Protein AF-A0A921ENR7-F1 (afdb_monomer)

Secondary structure (DSSP, 8-state):
-------GGGTTS-HHHHHHHHHHHHTT---EE-PPPTTS-TT-EEEEEEETTEEEEEEEETTEEEEEEEETT-SS-B-HHHHHHHHH-PPPPSSPPPHHHHHHHHHHHHH-SSPPP--HHHHHHHHHHHHHHS----THHHHHHHHHHHHHHHHHHHHHHHTT-THHHHHHHHHHHHHHHHHHHHHHHHHHHHHHHHHHHHHHHHHHHHHHT--

Organism: NCBI:txid399497

Solvent-accessible surface area (backbone atoms only — not comparable to full-atom values): 12470 Å² total; per-residue (Å²): 132,82,78,82,74,72,56,78,86,46,73,82,49,56,72,53,58,46,49,49,46,50,58,32,37,77,72,73,27,50,61,40,82,52,91,71,63,95,84,54,62,91,78,52,45,43,28,38,18,69,50,100,70,23,37,41,37,42,35,34,49,95,96,39,66,46,46,34,38,30,43,73,89,40,93,51,66,34,43,60,49,35,50,48,18,50,74,71,71,47,77,71,63,81,72,79,76,56,51,60,54,32,40,53,48,50,54,49,58,74,69,45,78,75,72,83,85,74,62,46,68,52,40,45,56,40,33,53,49,52,58,69,65,57,71,80,74,57,64,71,59,42,53,48,51,52,47,51,51,49,51,50,52,52,49,52,52,52,53,35,63,75,60,79,37,82,64,55,57,68,65,45,51,61,54,57,51,46,51,60,51,52,70,55,46,70,59,54,58,58,51,54,52,56,52,50,52,56,51,52,51,54,52,52,53,56,56,49,59,57,55,67,76,71,112

Structure (mmCIF, N/CA/C/O backbone):
data_AF-A0A921ENR7-F1
#
_entry.id   AF-A0A921ENR7-F1
#
loop_
_atom_site.group_PDB
_atom_site.id
_atom_site.type_symbol
_atom_site.label_atom_id
_atom_site.label_alt_id
_atom_site.label_comp_id
_atom_site.label_asym_id
_atom_site.label_entity_id
_atom_site.label_seq_id
_atom_site.pdbx_PDB_ins_code
_atom_site.Cartn_x
_atom_site.Cartn_y
_atom_site.Cartn_z
_atom_site.occupancy
_atom_site.B_iso_or_equiv
_atom_site.auth_seq_id
_atom_site.auth_comp_id
_atom_site.auth_asym_id
_atom_site.auth_atom_id
_atom_site.pdbx_PDB_model_num
ATOM 1 N N . MET A 1 1 ? -26.565 -19.306 2.436 1.00 39.62 1 MET A N 1
ATOM 2 C CA . MET A 1 1 ? -25.167 -18.846 2.539 1.00 39.62 1 MET A CA 1
ATOM 3 C C . MET A 1 1 ? -24.864 -18.202 1.210 1.00 39.62 1 MET A C 1
ATOM 5 O O . MET A 1 1 ? -24.702 -18.931 0.242 1.00 39.62 1 MET A O 1
ATOM 9 N N . ASP A 1 2 ? -24.934 -16.875 1.144 1.00 43.88 2 ASP A N 1
ATOM 10 C CA . ASP A 1 2 ? -24.674 -16.159 -0.102 1.00 43.88 2 ASP A CA 1
ATOM 11 C C . ASP A 1 2 ? -23.208 -16.350 -0.478 1.00 43.88 2 ASP A C 1
ATOM 13 O O . ASP A 1 2 ? -22.301 -16.102 0.321 1.00 43.88 2 ASP A O 1
ATOM 17 N N . GLU A 1 3 ? -22.989 -16.862 -1.682 1.00 47.06 3 GLU A N 1
ATOM 18 C CA . GLU A 1 3 ? -21.676 -16.981 -2.289 1.00 47.06 3 GLU A CA 1
ATOM 19 C C . GLU A 1 3 ? -21.093 -15.568 -2.389 1.00 47.06 3 GLU A C 1
ATOM 21 O O . GLU A 1 3 ? -21.550 -14.746 -3.184 1.00 47.06 3 GLU A O 1
ATOM 26 N N . LEU A 1 4 ? -20.139 -15.250 -1.506 1.00 60.34 4 LEU A N 1
ATOM 27 C CA . LEU A 1 4 ? -19.433 -13.970 -1.477 1.00 60.34 4 LEU A CA 1
ATOM 28 C C . LEU A 1 4 ? -18.697 -13.797 -2.807 1.00 60.34 4 LEU A C 1
ATOM 30 O O . LEU A 1 4 ? -17.551 -14.214 -2.973 1.00 60.34 4 LEU A O 1
ATOM 34 N N . THR A 1 5 ? -19.408 -13.215 -3.767 1.00 64.50 5 THR A N 1
ATOM 35 C CA . THR A 1 5 ? -18.959 -13.072 -5.143 1.00 64.50 5 THR A CA 1
ATOM 36 C C . THR A 1 5 ? -17.844 -12.039 -5.146 1.00 64.50 5 THR A C 1
ATOM 38 O O . THR A 1 5 ? -18.043 -10.879 -4.776 1.00 64.50 5 THR A O 1
ATOM 41 N N . LEU A 1 6 ? -16.636 -12.472 -5.504 1.00 71.12 6 LEU A N 1
ATOM 42 C CA . LEU A 1 6 ? -15.516 -11.557 -5.677 1.00 71.12 6 LEU A CA 1
ATOM 43 C C . LEU A 1 6 ? -15.810 -10.621 -6.862 1.00 71.12 6 LEU A C 1
ATOM 45 O O . LEU A 1 6 ? -16.411 -11.059 -7.842 1.00 71.12 6 LEU A O 1
ATOM 49 N N . PRO A 1 7 ? -15.365 -9.354 -6.817 1.00 76.25 7 PRO A N 1
ATOM 50 C CA . PRO A 1 7 ? -15.448 -8.473 -7.975 1.00 76.25 7 PRO A CA 1
ATOM 51 C C . PRO A 1 7 ? -14.766 -9.116 -9.189 1.00 76.25 7 PRO A C 1
ATOM 53 O O . PRO A 1 7 ? -13.657 -9.649 -9.059 1.00 76.25 7 PRO A O 1
ATOM 56 N N . ALA A 1 8 ? -15.390 -9.031 -10.368 1.00 78.31 8 ALA A N 1
ATOM 57 C CA . ALA A 1 8 ? -14.864 -9.605 -11.611 1.00 78.31 8 ALA A CA 1
ATOM 58 C C . ALA A 1 8 ? -13.440 -9.102 -11.928 1.00 78.31 8 ALA A C 1
ATOM 60 O O . ALA A 1 8 ? -12.612 -9.804 -12.507 1.00 78.31 8 ALA A O 1
ATOM 61 N N . GLU A 1 9 ? -13.105 -7.889 -11.483 1.00 79.44 9 GLU A N 1
ATOM 62 C CA . GLU A 1 9 ? -11.786 -7.278 -11.629 1.00 79.44 9 GLU A CA 1
ATOM 63 C C . GLU A 1 9 ? -10.670 -8.046 -10.900 1.00 79.44 9 GLU A C 1
ATOM 65 O O . GLU A 1 9 ? -9.502 -7.918 -11.271 1.00 79.44 9 GLU A O 1
ATOM 70 N N . ILE A 1 10 ? -11.004 -8.845 -9.881 1.00 84.19 10 ILE A N 1
ATOM 71 C CA . ILE A 1 10 ? -10.053 -9.607 -9.059 1.00 84.19 10 ILE A CA 1
ATOM 72 C C . ILE A 1 10 ? -9.841 -11.035 -9.603 1.00 84.19 10 ILE A C 1
ATOM 74 O O . ILE A 1 10 ? -8.896 -11.722 -9.209 1.00 84.19 10 ILE A O 1
ATOM 78 N N . GLU A 1 11 ? -10.630 -11.493 -10.579 1.00 84.38 11 GLU A N 1
ATOM 79 C CA . GLU A 1 11 ? -10.524 -12.858 -11.120 1.00 84.38 11 GLU A CA 1
ATOM 80 C C . GLU A 1 11 ? -9.143 -13.191 -11.699 1.00 84.38 11 GLU A C 1
ATOM 82 O O . GLU A 1 11 ? -8.686 -14.331 -11.606 1.00 84.38 11 GLU A O 1
ATOM 87 N N . ARG A 1 12 ? -8.434 -12.201 -12.253 1.00 85.44 12 ARG A N 1
ATOM 88 C CA . ARG A 1 12 ? -7.071 -12.364 -12.795 1.00 85.44 12 ARG A CA 1
ATOM 89 C C . ARG A 1 12 ? -5.968 -11.926 -11.828 1.00 85.44 12 ARG A C 1
ATOM 91 O O . ARG A 1 12 ? -4.802 -11.887 -12.211 1.00 85.44 12 ARG A O 1
ATOM 98 N N . ALA A 1 13 ? -6.319 -11.579 -10.593 1.00 90.75 13 ALA A N 1
ATOM 99 C CA . ALA A 1 13 ? -5.356 -11.134 -9.598 1.00 90.75 13 ALA A CA 1
ATOM 100 C C . ALA A 1 13 ? -4.506 -12.301 -9.048 1.00 90.75 13 ALA A C 1
ATOM 102 O O . ALA A 1 13 ? -4.940 -13.462 -9.088 1.00 90.75 13 ALA A O 1
ATOM 103 N N . PRO A 1 14 ? -3.314 -12.012 -8.490 1.00 94.06 14 PRO A N 1
ATOM 104 C CA . PRO A 1 14 ? -2.518 -12.977 -7.740 1.00 94.06 14 PRO A CA 1
ATOM 105 C C . PRO A 1 14 ? -3.319 -13.654 -6.621 1.00 94.06 14 PRO A C 1
ATOM 107 O O . PRO A 1 14 ? -4.274 -13.090 -6.079 1.00 94.06 14 PRO A O 1
ATOM 110 N N . LYS A 1 15 ? -2.901 -14.867 -6.234 1.00 94.69 15 LYS A N 1
ATOM 111 C CA . LYS A 1 15 ? -3.569 -15.650 -5.178 1.00 94.69 15 LYS A CA 1
ATOM 112 C C . LYS A 1 15 ? -3.666 -14.885 -3.853 1.00 94.69 15 LYS A C 1
ATOM 114 O O . LYS A 1 15 ? -4.692 -14.978 -3.186 1.00 94.69 15 LYS A O 1
ATOM 119 N N . SER A 1 16 ? -2.637 -14.119 -3.495 1.00 95.12 16 SER A N 1
ATOM 120 C CA . SER A 1 16 ? -2.614 -13.254 -2.308 1.00 95.12 16 SER A CA 1
ATOM 121 C C . SER A 1 16 ? -3.725 -12.207 -2.337 1.00 95.12 16 SER A C 1
ATOM 123 O O . SER A 1 16 ? -4.502 -12.110 -1.395 1.00 95.12 16 SER A O 1
ATOM 125 N N . VAL A 1 17 ? -3.882 -11.489 -3.449 1.00 95.44 17 VAL A N 1
ATOM 126 C CA . VAL A 1 17 ? -4.935 -10.477 -3.616 1.00 95.44 17 VAL A CA 1
ATOM 127 C C . VAL A 1 17 ? -6.331 -11.095 -3.515 1.00 95.44 17 VAL A C 1
ATOM 129 O O . VAL A 1 17 ? -7.193 -10.554 -2.826 1.00 95.44 17 VAL A O 1
ATOM 132 N N . LYS A 1 18 ? -6.553 -12.255 -4.149 1.00 94.69 18 LYS A N 1
ATOM 133 C CA . LYS A 1 18 ? -7.822 -12.997 -4.032 1.00 94.69 18 LYS A CA 1
ATOM 134 C C . LYS A 1 18 ? -8.113 -13.403 -2.588 1.00 94.69 18 LYS A C 1
ATOM 136 O O . LYS A 1 18 ? -9.241 -13.252 -2.123 1.00 94.69 18 LYS A O 1
ATOM 141 N N . ARG A 1 19 ? -7.091 -13.885 -1.873 1.00 94.25 19 ARG A N 1
ATOM 142 C CA . ARG A 1 19 ? -7.184 -14.260 -0.457 1.00 94.25 19 ARG A CA 1
ATOM 143 C C . ARG A 1 19 ? -7.548 -13.059 0.413 1.00 94.25 19 ARG A C 1
ATOM 145 O O . ARG A 1 19 ? -8.490 -13.165 1.193 1.00 94.25 19 ARG A O 1
ATOM 152 N N . LEU A 1 20 ? -6.886 -11.917 0.221 1.00 95.00 20 LEU A N 1
ATOM 153 C CA . LEU A 1 20 ? -7.209 -10.674 0.923 1.00 95.00 20 LEU A CA 1
ATOM 154 C C . LEU A 1 20 ? -8.650 -10.238 0.650 1.00 95.00 20 LEU A C 1
ATOM 156 O O . LEU A 1 20 ? -9.391 -9.948 1.584 1.00 95.00 20 LEU A O 1
ATOM 160 N N . ALA A 1 21 ? -9.065 -10.231 -0.618 1.00 94.38 21 ALA A N 1
ATOM 161 C CA . ALA A 1 21 ? -10.418 -9.851 -1.010 1.00 94.38 21 ALA A CA 1
ATOM 162 C C . ALA A 1 21 ? -11.477 -10.716 -0.311 1.00 94.38 21 ALA A C 1
ATOM 164 O O . ALA A 1 21 ? -12.431 -10.188 0.258 1.00 94.38 21 ALA A O 1
ATOM 165 N N . HIS A 1 22 ? -11.268 -12.034 -0.285 1.00 92.81 22 HIS A N 1
ATOM 166 C CA . HIS A 1 22 ? -12.152 -12.967 0.405 1.00 92.81 22 HIS A CA 1
ATOM 167 C C . HIS A 1 22 ? -12.142 -12.759 1.929 1.00 92.81 22 HIS A C 1
ATOM 169 O O . HIS A 1 22 ? -13.198 -12.719 2.564 1.00 92.81 22 HIS A O 1
ATOM 175 N N . ALA A 1 23 ? -10.961 -12.566 2.522 1.00 92.69 23 ALA A N 1
ATOM 176 C CA . ALA A 1 23 ? -10.792 -12.325 3.952 1.00 92.69 23 ALA A CA 1
ATOM 177 C C . ALA A 1 23 ? -11.482 -11.033 4.418 1.00 92.69 23 ALA A C 1
ATOM 179 O O . ALA A 1 23 ? -12.057 -11.007 5.509 1.00 92.69 23 ALA A O 1
ATOM 180 N N . LEU A 1 24 ? -11.438 -9.974 3.609 1.00 93.94 24 LEU A N 1
ATOM 181 C CA . LEU A 1 24 ? -12.121 -8.711 3.878 1.00 93.94 24 LEU A CA 1
ATOM 182 C C . LEU A 1 24 ? -13.636 -8.844 3.704 1.00 93.94 24 LEU A C 1
ATOM 184 O O . LEU A 1 24 ? -14.395 -8.429 4.578 1.00 93.94 24 LEU A O 1
ATOM 188 N N . ALA A 1 25 ? -14.084 -9.491 2.628 1.00 93.38 25 ALA A N 1
ATOM 189 C CA . ALA A 1 25 ? -15.503 -9.687 2.360 1.00 93.38 25 ALA A CA 1
ATOM 190 C C . ALA A 1 25 ? -16.183 -10.543 3.451 1.00 93.38 25 ALA A C 1
ATOM 192 O O . ALA A 1 25 ? -17.254 -10.184 3.931 1.00 93.38 25 ALA A O 1
ATOM 193 N N . THR A 1 26 ? -15.510 -11.592 3.942 1.00 92.44 26 THR A N 1
ATOM 194 C CA . THR A 1 26 ? -15.981 -12.429 5.068 1.00 92.44 26 THR A CA 1
ATOM 195 C C . THR A 1 26 ? -16.157 -11.632 6.367 1.00 92.44 26 THR A C 1
ATOM 197 O O . THR A 1 26 ? -16.987 -11.973 7.204 1.00 92.44 26 THR A O 1
ATOM 200 N N . ARG A 1 27 ? -15.393 -10.547 6.543 1.00 91.69 27 ARG A N 1
ATOM 201 C CA . ARG A 1 27 ? -15.487 -9.640 7.699 1.00 91.69 27 ARG A CA 1
ATOM 202 C C . ARG A 1 27 ? -16.500 -8.505 7.500 1.00 91.69 27 ARG A C 1
ATOM 204 O O . ARG A 1 27 ? -16.613 -7.645 8.367 1.00 91.69 27 ARG A O 1
ATOM 211 N N . GLY A 1 28 ? -17.225 -8.490 6.379 1.00 93.94 28 GLY A N 1
ATOM 212 C CA . GLY A 1 28 ? -18.185 -7.437 6.043 1.00 93.94 28 GLY A CA 1
ATOM 213 C C . GLY A 1 28 ? -17.562 -6.188 5.411 1.00 93.94 28 GLY A C 1
ATOM 214 O O . GLY A 1 28 ? -18.233 -5.165 5.312 1.00 93.94 28 GLY A O 1
ATOM 215 N N . TRP A 1 29 ? -16.307 -6.259 4.953 1.00 95.00 29 TRP A N 1
ATOM 216 C CA . TRP A 1 29 ? -15.584 -5.144 4.322 1.00 95.00 29 TRP A CA 1
ATOM 217 C C . TRP A 1 29 ? -15.225 -5.458 2.861 1.00 95.00 29 TRP A C 1
ATOM 219 O O . TRP A 1 29 ? -14.048 -5.512 2.510 1.00 95.00 29 TRP A O 1
ATOM 229 N N . PRO A 1 30 ? -16.202 -5.731 1.979 1.00 94.62 30 PRO A N 1
ATOM 230 C CA . PRO A 1 30 ? -15.906 -6.148 0.614 1.00 94.62 30 PRO A CA 1
ATOM 231 C C . PRO A 1 30 ? -15.164 -5.053 -0.166 1.00 94.62 30 PRO A C 1
ATOM 233 O O . PRO A 1 30 ? -15.478 -3.866 -0.050 1.00 94.62 30 PRO A O 1
ATOM 236 N N . LEU A 1 31 ? -14.213 -5.466 -1.010 1.00 93.81 31 LEU A N 1
ATOM 237 C CA . LEU A 1 31 ? -13.563 -4.572 -1.968 1.00 93.81 31 LEU A CA 1
ATOM 238 C C . LEU A 1 31 ? -14.575 -4.124 -3.030 1.00 93.81 31 LEU A C 1
ATOM 240 O O . LEU A 1 31 ? -15.188 -4.953 -3.698 1.00 93.81 31 LEU A O 1
ATOM 244 N N . LYS A 1 32 ? -14.715 -2.811 -3.210 1.00 92.94 32 LYS A N 1
ATOM 245 C CA . LYS A 1 32 ? -15.625 -2.188 -4.177 1.00 92.94 32 LYS A CA 1
ATOM 246 C C . LYS A 1 32 ? -14.841 -1.452 -5.267 1.00 92.94 32 LYS A C 1
ATOM 248 O O . LYS A 1 32 ? -13.949 -0.667 -4.920 1.00 92.94 32 LYS A O 1
ATOM 253 N N . PRO A 1 33 ? -15.173 -1.642 -6.558 1.00 91.31 33 PRO A N 1
ATOM 254 C CA . PRO A 1 33 ? -14.570 -0.889 -7.654 1.00 91.31 33 PRO A CA 1
ATOM 255 C C . PRO A 1 33 ? -14.731 0.615 -7.464 1.00 91.31 33 PRO A C 1
ATOM 257 O O . PRO A 1 33 ? -15.796 1.078 -7.056 1.00 91.31 33 PRO A O 1
ATOM 260 N N . GLN A 1 34 ? -13.674 1.370 -7.759 1.00 89.81 34 GLN A N 1
ATOM 261 C CA . GLN A 1 34 ? -13.672 2.825 -7.662 1.00 89.81 34 GLN A CA 1
ATOM 262 C C . GLN A 1 34 ? -13.671 3.496 -9.032 1.00 89.81 34 GLN A C 1
ATOM 264 O O . GLN A 1 34 ? -12.990 3.022 -9.949 1.00 89.81 34 GLN A O 1
ATOM 269 N N . PRO A 1 35 ? -14.411 4.612 -9.186 1.00 85.06 35 PRO A N 1
ATOM 270 C CA . PRO A 1 35 ? -14.419 5.357 -10.427 1.00 85.06 35 PRO A CA 1
ATOM 271 C C . PRO A 1 35 ? -13.022 5.916 -10.684 1.00 85.06 35 PRO A C 1
ATOM 273 O O . PRO A 1 35 ? -12.422 6.593 -9.848 1.00 85.06 35 PRO A O 1
ATOM 276 N N . LEU A 1 36 ? -12.503 5.631 -11.872 1.00 82.56 36 LEU A N 1
ATOM 277 C CA . LEU A 1 36 ? -11.239 6.182 -12.329 1.00 82.56 36 LEU A CA 1
ATOM 278 C C . LEU A 1 36 ? -11.476 7.496 -13.081 1.00 82.56 36 LEU A C 1
ATOM 280 O O . LEU A 1 36 ? -12.512 7.665 -13.731 1.00 82.56 36 LEU A O 1
ATOM 284 N N . PRO A 1 37 ? -10.515 8.435 -13.049 1.00 82.06 37 PRO A N 1
ATOM 285 C CA . PRO A 1 37 ? -10.597 9.627 -13.877 1.00 82.06 37 PRO A CA 1
ATOM 286 C C . PRO A 1 37 ? -10.653 9.239 -15.360 1.00 82.06 37 PRO A C 1
ATOM 288 O O . PRO A 1 37 ? -9.990 8.297 -15.787 1.00 82.06 37 PRO A O 1
ATOM 291 N N . LYS A 1 38 ? -11.382 10.014 -16.178 1.00 76.44 38 LYS A N 1
ATOM 292 C CA . LYS A 1 38 ? -11.613 9.725 -17.613 1.00 76.44 38 LYS A CA 1
ATOM 293 C C . LYS A 1 38 ? -10.337 9.485 -18.441 1.00 76.44 38 LYS A C 1
ATOM 295 O O . LYS A 1 38 ? -10.406 8.881 -19.502 1.00 76.44 38 LYS A O 1
ATOM 300 N N . LYS A 1 39 ? -9.186 9.987 -17.978 1.00 80.75 39 LYS A N 1
ATOM 301 C CA . LYS A 1 39 ? -7.870 9.855 -18.629 1.00 80.75 39 LYS A CA 1
ATOM 302 C C . LYS A 1 39 ? -7.024 8.687 -18.094 1.00 80.75 39 LYS A C 1
ATOM 304 O O . LYS A 1 39 ? -5.862 8.569 -18.476 1.00 80.75 39 LYS A O 1
ATOM 309 N N . ALA A 1 40 ? -7.549 7.869 -17.183 1.00 75.00 40 ALA A N 1
ATOM 310 C CA . ALA A 1 40 ? -6.842 6.691 -16.697 1.00 75.00 40 ALA A CA 1
ATOM 311 C C . ALA A 1 40 ? -6.686 5.652 -17.827 1.00 75.00 40 ALA A C 1
ATOM 313 O O . ALA A 1 40 ? -7.589 5.520 -18.659 1.00 75.00 40 ALA A O 1
ATOM 314 N N . PRO A 1 41 ? -5.566 4.910 -17.875 1.00 77.44 41 PRO A N 1
ATOM 315 C CA . PRO A 1 41 ? -5.415 3.786 -18.790 1.00 77.44 41 PRO A CA 1
ATOM 316 C C . PRO A 1 41 ? -6.565 2.784 -18.643 1.00 77.44 41 PRO A C 1
ATOM 318 O O . PRO A 1 41 ? -7.040 2.533 -17.533 1.00 77.44 41 PRO A O 1
ATOM 321 N N . ARG A 1 42 ? -7.010 2.196 -19.759 1.00 74.56 42 ARG A N 1
ATOM 322 C CA . ARG A 1 42 ? -8.170 1.283 -19.793 1.00 74.56 42 ARG A CA 1
ATOM 323 C C . ARG A 1 42 ? -7.964 0.026 -18.965 1.00 74.56 42 ARG A C 1
ATOM 325 O O . ARG A 1 42 ? -8.940 -0.607 -18.581 1.00 74.56 42 ARG A O 1
ATOM 332 N N . GLU A 1 43 ? -6.722 -0.358 -18.734 1.00 76.81 43 GLU A N 1
ATOM 333 C CA . GLU A 1 43 ? -6.292 -1.499 -17.941 1.00 76.81 43 GLU A CA 1
ATOM 334 C C . GLU A 1 43 ? -6.169 -1.174 -16.452 1.00 76.81 43 GLU A C 1
ATOM 336 O O . GLU A 1 43 ? -6.126 -2.097 -15.646 1.00 76.81 43 GLU A O 1
ATOM 341 N N . GLN A 1 44 ? -6.152 0.107 -16.064 1.00 85.25 44 GLN A N 1
ATOM 342 C CA . GLN A 1 44 ? -6.043 0.474 -1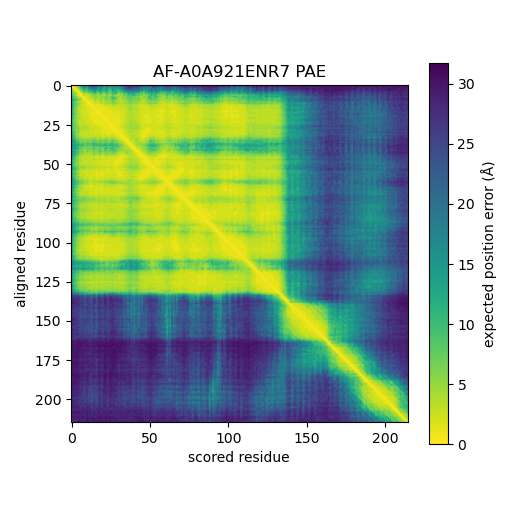4.660 1.00 85.25 44 GLN A CA 1
ATOM 343 C C . GLN A 1 44 ? -7.293 0.013 -13.904 1.00 85.25 44 GLN A C 1
ATOM 345 O O . GLN A 1 44 ? -8.422 0.193 -14.365 1.00 85.25 44 GLN A O 1
ATOM 350 N N . ARG A 1 45 ? -7.104 -0.598 -12.738 1.00 88.56 45 ARG A N 1
ATOM 351 C CA . ARG A 1 45 ? -8.182 -0.973 -11.816 1.00 88.56 45 ARG A CA 1
ATOM 352 C C . ARG A 1 45 ? -7.834 -0.459 -10.434 1.00 88.56 45 ARG A C 1
ATOM 354 O O . ARG A 1 45 ? -6.678 -0.537 -10.028 1.00 88.56 45 ARG A O 1
ATOM 361 N N . VAL A 1 46 ? -8.822 0.066 -9.722 1.00 92.31 46 VAL A N 1
ATOM 362 C CA . VAL A 1 46 ? -8.690 0.454 -8.317 1.00 92.31 46 VAL A CA 1
ATOM 363 C C . VAL A 1 46 ? -9.940 -0.027 -7.602 1.00 92.31 46 VAL A C 1
ATOM 365 O O . VAL A 1 46 ? -11.053 0.272 -8.027 1.00 92.31 46 VAL A O 1
ATOM 368 N N . LEU A 1 47 ? -9.743 -0.785 -6.533 1.00 94.50 47 LEU A N 1
ATOM 369 C CA . LEU A 1 47 ? -10.783 -1.234 -5.625 1.00 94.50 47 LEU A CA 1
ATOM 370 C C . LEU A 1 47 ? -10.403 -0.797 -4.218 1.00 94.50 47 LEU A C 1
ATOM 372 O O . LEU A 1 47 ? -9.220 -0.809 -3.874 1.00 94.50 47 LEU A O 1
ATOM 376 N N . TRP A 1 48 ? -11.386 -0.437 -3.402 1.00 95.00 48 TRP A N 1
ATOM 377 C CA . TRP A 1 48 ? -11.143 -0.123 -1.997 1.00 95.00 48 TRP A CA 1
ATOM 378 C C . TRP A 1 48 ? -12.137 -0.812 -1.062 1.00 95.00 48 TRP A C 1
ATOM 380 O O . TRP A 1 48 ? -13.226 -1.203 -1.476 1.00 95.00 48 TRP A O 1
ATOM 390 N N . ALA A 1 49 ? -11.751 -0.997 0.190 1.00 95.75 49 ALA A N 1
ATOM 391 C CA . ALA A 1 49 ? -12.605 -1.481 1.261 1.00 95.75 49 ALA A CA 1
ATOM 392 C C . ALA A 1 49 ? -12.504 -0.508 2.432 1.00 95.75 49 ALA A C 1
ATOM 394 O O . ALA A 1 49 ? -11.403 -0.119 2.823 1.00 95.75 49 ALA A O 1
ATOM 395 N N . GLU A 1 50 ? -13.648 -0.132 2.989 1.00 95.00 50 GLU A N 1
ATOM 396 C CA . GLU A 1 50 ? -13.732 0.614 4.242 1.00 95.00 50 GLU A CA 1
ATOM 397 C C . GLU A 1 50 ? -13.590 -0.366 5.406 1.00 95.00 50 GLU A C 1
ATOM 399 O O . GLU A 1 50 ? -14.327 -1.348 5.493 1.00 95.00 50 GLU A O 1
ATOM 404 N N . THR A 1 51 ? -12.622 -0.122 6.286 1.00 93.06 51 THR A N 1
ATOM 405 C CA . THR A 1 51 ? -12.302 -0.993 7.421 1.00 93.06 51 THR A CA 1
ATOM 406 C C . THR A 1 51 ? -12.122 -0.164 8.698 1.00 93.06 51 THR A C 1
ATOM 408 O O . THR A 1 51 ? -11.889 1.044 8.621 1.00 93.06 51 THR A O 1
ATOM 411 N N . PRO A 1 52 ? -12.144 -0.783 9.892 1.00 90.69 52 PRO A N 1
ATOM 412 C CA . PRO A 1 52 ? -11.886 -0.073 11.146 1.00 90.69 52 PRO A CA 1
ATOM 413 C C . PRO A 1 52 ? -10.498 0.573 11.243 1.00 90.69 52 PRO A C 1
ATOM 415 O O . PRO A 1 52 ? -10.317 1.478 12.047 1.00 90.69 52 PRO A O 1
ATOM 418 N N . ILE A 1 53 ? -9.521 0.120 10.447 1.00 90.12 53 ILE A N 1
ATOM 419 C CA . ILE A 1 53 ? -8.158 0.678 10.412 1.00 90.12 53 ILE A CA 1
ATOM 420 C C . ILE A 1 53 ? -7.994 1.797 9.370 1.00 90.12 53 ILE A C 1
ATOM 422 O O . ILE A 1 53 ? -6.920 2.387 9.265 1.00 90.12 53 ILE A O 1
ATOM 426 N N . GLY A 1 54 ? -9.045 2.097 8.600 1.00 92.31 54 GLY A N 1
ATOM 427 C CA . GLY A 1 54 ? -9.027 3.039 7.483 1.00 92.31 54 GLY A CA 1
ATOM 428 C C . GLY A 1 54 ? -9.476 2.383 6.179 1.00 92.31 54 GLY A C 1
ATOM 429 O O . GLY A 1 54 ? -10.254 1.430 6.188 1.00 92.31 54 GLY A O 1
ATOM 430 N N . HIS A 1 55 ? -8.989 2.869 5.042 1.00 95.56 55 HIS A N 1
ATOM 431 C CA . HIS A 1 55 ? -9.331 2.281 3.745 1.00 95.56 55 HIS A CA 1
ATOM 432 C C . HIS A 1 55 ? -8.214 1.366 3.270 1.00 95.56 55 HIS A C 1
ATOM 434 O O . HIS A 1 55 ? -7.052 1.749 3.297 1.00 95.56 55 HIS A O 1
ATOM 440 N N . ILE A 1 56 ? -8.549 0.181 2.780 1.00 96.69 56 ILE A N 1
ATOM 441 C CA . ILE A 1 56 ? -7.593 -0.699 2.104 1.00 96.69 56 ILE A CA 1
ATOM 442 C C . ILE A 1 56 ? -7.838 -0.582 0.613 1.00 96.69 56 ILE A C 1
ATOM 444 O O . ILE A 1 56 ? -8.968 -0.751 0.170 1.00 96.69 56 ILE A O 1
ATOM 448 N N . ARG A 1 57 ? -6.797 -0.313 -0.171 1.00 96.00 57 ARG A N 1
ATOM 449 C CA . ARG A 1 57 ? -6.880 -0.226 -1.628 1.00 96.00 57 ARG A CA 1
ATOM 450 C C . ARG A 1 57 ? -6.093 -1.344 -2.262 1.00 96.00 57 ARG A C 1
ATOM 452 O O . ARG A 1 57 ? -4.926 -1.527 -1.950 1.00 96.00 57 ARG A O 1
ATOM 459 N N . VAL A 1 58 ? -6.707 -1.997 -3.235 1.00 95.75 58 VAL A N 1
ATOM 460 C CA . VAL A 1 58 ? -6.035 -2.868 -4.193 1.00 95.75 58 VAL A CA 1
ATOM 461 C C . VAL A 1 58 ? -6.094 -2.188 -5.550 1.00 95.75 58 VAL A C 1
ATOM 463 O O . VAL A 1 58 ? -7.137 -1.682 -5.962 1.00 95.75 58 VAL A O 1
ATOM 466 N N . TRP A 1 59 ? -4.981 -2.162 -6.266 1.00 93.00 59 TRP A N 1
ATOM 467 C CA . TRP A 1 59 ? -4.929 -1.572 -7.592 1.00 93.00 59 TRP A CA 1
ATOM 468 C C . TRP A 1 59 ? -4.108 -2.420 -8.551 1.00 93.00 59 TRP A C 1
ATOM 470 O O . TRP A 1 59 ? -3.195 -3.141 -8.157 1.00 93.00 59 TRP A O 1
ATOM 480 N N . TYR A 1 60 ? -4.445 -2.305 -9.828 1.00 90.75 60 TYR A N 1
ATOM 481 C CA . TYR A 1 60 ? -3.693 -2.868 -10.935 1.00 90.75 60 TYR A CA 1
ATOM 482 C C . TYR A 1 60 ? -3.364 -1.747 -11.912 1.00 90.75 60 TYR A C 1
ATOM 484 O O . TYR A 1 60 ? -4.250 -1.000 -12.333 1.00 90.75 60 TYR A O 1
ATOM 492 N N . SER A 1 61 ? -2.086 -1.584 -12.233 1.00 86.50 61 SER A N 1
ATOM 493 C CA . SER A 1 61 ? -1.593 -0.561 -13.154 1.00 86.50 61 SER A CA 1
ATOM 494 C C . SER A 1 61 ? -0.260 -1.009 -13.738 1.00 86.50 61 SER A C 1
ATOM 496 O O . SER A 1 61 ? 0.551 -1.594 -13.026 1.00 86.50 61 SER A O 1
ATOM 498 N N . HIS A 1 62 ? -0.021 -0.745 -15.027 1.00 81.88 62 HIS A N 1
ATOM 499 C CA . HIS A 1 62 ? 1.232 -1.107 -15.715 1.00 81.88 62 HIS A CA 1
ATOM 500 C C . HIS A 1 62 ? 1.647 -2.573 -15.514 1.00 81.88 62 HIS A C 1
ATOM 502 O O . HIS A 1 62 ? 2.803 -2.860 -15.221 1.00 81.88 62 HIS A O 1
ATOM 508 N N . MET A 1 63 ? 0.696 -3.503 -15.641 1.00 82.50 63 MET A N 1
ATOM 509 C CA . MET A 1 63 ? 0.918 -4.944 -15.437 1.00 82.50 63 MET A CA 1
ATOM 510 C C . MET A 1 63 ? 1.359 -5.353 -14.022 1.00 82.50 63 MET A C 1
ATOM 512 O O . MET A 1 63 ? 1.755 -6.496 -13.809 1.00 82.50 63 MET A O 1
ATOM 516 N N . MET A 1 64 ? 1.239 -4.462 -13.038 1.00 86.75 64 MET A N 1
ATOM 517 C CA . MET A 1 64 ? 1.581 -4.735 -11.646 1.00 86.75 64 MET A CA 1
ATOM 518 C C . MET A 1 64 ? 0.376 -4.547 -10.734 1.00 86.75 64 MET A C 1
ATOM 520 O O . MET A 1 64 ? -0.430 -3.631 -10.913 1.00 86.75 64 MET A O 1
ATOM 524 N N . TRP A 1 65 ? 0.283 -5.421 -9.735 1.00 91.88 65 TRP A N 1
ATOM 525 C CA . TRP A 1 65 ? -0.658 -5.294 -8.631 1.00 91.88 65 TRP A CA 1
ATOM 526 C C . TRP A 1 65 ? 0.006 -4.589 -7.452 1.00 91.88 65 TRP A C 1
ATOM 528 O O . TRP A 1 65 ? 1.183 -4.814 -7.170 1.00 91.88 65 TRP A O 1
ATOM 538 N N . GLY A 1 66 ? -0.766 -3.769 -6.749 1.00 93.00 66 GLY A N 1
ATOM 539 C CA . GLY A 1 66 ? -0.374 -3.145 -5.493 1.00 93.00 66 GLY A CA 1
ATOM 540 C C . GLY A 1 66 ? -1.518 -3.168 -4.490 1.00 93.00 66 GLY A C 1
ATOM 541 O O . GLY A 1 66 ? -2.693 -3.229 -4.868 1.00 93.00 66 GLY A O 1
ATOM 542 N N . ALA A 1 67 ? -1.163 -3.128 -3.212 1.00 95.62 67 ALA A N 1
ATOM 543 C CA . ALA A 1 67 ? -2.091 -3.053 -2.104 1.00 95.62 67 ALA A CA 1
ATOM 544 C C . ALA A 1 67 ? -1.558 -2.078 -1.044 1.00 95.62 67 ALA A C 1
ATOM 546 O O . ALA A 1 67 ? -0.420 -2.193 -0.601 1.00 95.62 67 ALA A O 1
ATOM 547 N N . ASP A 1 68 ? -2.382 -1.111 -0.650 1.00 95.44 68 ASP A N 1
ATOM 548 C CA . ASP A 1 68 ? -1.993 -0.038 0.266 1.00 95.44 68 ASP A CA 1
ATOM 549 C C . ASP A 1 68 ? -3.084 0.201 1.317 1.00 95.44 68 ASP A C 1
ATOM 551 O O . ASP A 1 68 ? -4.265 -0.074 1.081 1.00 95.44 68 ASP A O 1
ATOM 555 N N . LEU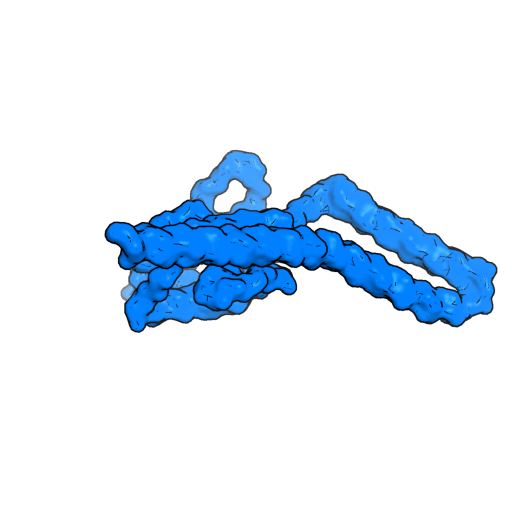 A 1 69 ? -2.699 0.782 2.449 1.00 95.50 69 LEU A N 1
ATOM 556 C CA . LEU A 1 69 ? -3.603 1.255 3.494 1.00 95.50 69 LEU A CA 1
ATOM 557 C C . LEU A 1 69 ? -3.690 2.784 3.440 1.00 95.50 69 LEU A C 1
ATOM 559 O O . LEU A 1 69 ? -2.687 3.456 3.245 1.00 95.50 69 LEU A O 1
ATOM 563 N N . LEU A 1 70 ? -4.867 3.353 3.651 1.00 94.50 70 LEU A N 1
ATOM 564 C CA . LEU A 1 70 ? -5.063 4.756 4.003 1.00 94.50 70 LEU A CA 1
ATOM 565 C C . LEU A 1 70 ? -5.556 4.786 5.452 1.00 94.50 70 LEU A C 1
ATOM 567 O O . LEU A 1 70 ? -6.752 4.573 5.679 1.00 94.50 70 LEU A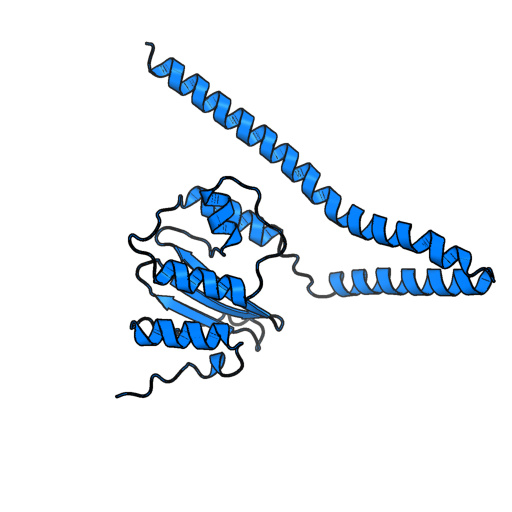 O 1
ATOM 571 N N . PRO A 1 71 ? -4.654 4.993 6.427 1.00 92.25 71 PRO A N 1
ATOM 572 C CA . PRO A 1 71 ? -5.009 5.001 7.840 1.00 92.25 71 PRO A CA 1
ATOM 573 C C . PRO A 1 71 ? -6.004 6.113 8.169 1.00 92.25 71 PRO A C 1
ATOM 575 O O . PRO A 1 71 ? -6.035 7.154 7.509 1.00 92.25 71 PRO A O 1
ATOM 578 N N . ILE A 1 72 ? -6.797 5.921 9.222 1.00 88.19 72 ILE A N 1
ATOM 579 C CA . ILE A 1 72 ? -7.716 6.961 9.702 1.00 88.19 72 ILE A CA 1
ATOM 580 C C . ILE A 1 72 ? -6.921 8.227 10.053 1.00 88.19 72 ILE A C 1
ATOM 582 O O . ILE A 1 72 ? 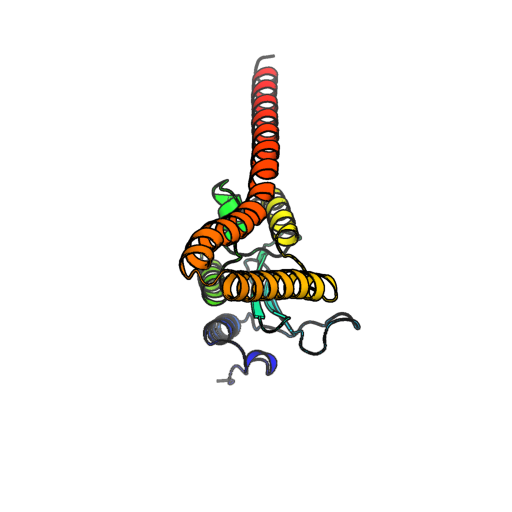-5.935 8.174 10.781 1.00 88.19 72 ILE A O 1
ATOM 586 N N . GLY A 1 73 ? -7.357 9.372 9.522 1.00 85.62 73 GLY A N 1
ATOM 587 C CA . GLY A 1 73 ? -6.707 10.670 9.732 1.00 85.62 73 GLY A CA 1
ATOM 588 C C . GLY A 1 73 ? -5.495 10.942 8.832 1.00 85.62 73 GLY A C 1
ATOM 589 O O . GLY A 1 73 ? -5.029 12.080 8.782 1.00 85.62 73 GLY A O 1
ATOM 590 N N . ALA A 1 74 ? -5.011 9.952 8.077 1.00 88.69 74 ALA A N 1
ATOM 591 C CA . ALA A 1 74 ? -3.978 10.159 7.068 1.00 88.69 74 ALA A CA 1
ATOM 592 C C . ALA A 1 74 ? -4.577 10.688 5.753 1.00 88.69 74 ALA A C 1
ATOM 594 O O . ALA A 1 74 ? -5.757 10.498 5.456 1.00 88.69 74 ALA A O 1
ATOM 595 N N . ARG A 1 75 ? -3.746 11.357 4.946 1.00 88.38 75 ARG A N 1
ATOM 596 C CA . ARG A 1 75 ? -4.126 11.867 3.614 1.00 88.38 75 ARG A CA 1
ATOM 597 C C . ARG A 1 75 ? -3.610 11.006 2.466 1.00 88.38 75 ARG A C 1
ATOM 599 O O . ARG A 1 75 ? -4.174 11.048 1.375 1.00 88.38 75 ARG A O 1
ATOM 606 N N . ASP A 1 76 ? -2.562 10.233 2.721 1.00 90.88 76 ASP A N 1
ATOM 607 C CA . ASP A 1 76 ? -1.830 9.483 1.711 1.00 90.88 76 ASP A CA 1
ATOM 608 C C . ASP A 1 76 ? -1.909 7.978 1.958 1.00 90.88 76 ASP A C 1
ATOM 610 O O . ASP A 1 76 ? -1.990 7.509 3.094 1.00 90.88 76 ASP A O 1
ATOM 614 N N . TRP A 1 77 ? -1.867 7.222 0.862 1.00 93.19 77 TRP A N 1
ATOM 615 C CA . TRP A 1 77 ? -1.794 5.765 0.888 1.00 93.19 77 TRP A CA 1
ATOM 616 C C . TRP A 1 77 ? -0.388 5.314 1.277 1.00 93.19 77 TRP A C 1
ATOM 618 O O . TRP A 1 77 ? 0.598 5.817 0.736 1.00 93.19 77 TRP A O 1
ATOM 628 N N . VAL A 1 78 ? -0.306 4.337 2.172 1.00 94.00 78 VAL A N 1
ATOM 629 C CA . VAL A 1 78 ? 0.938 3.834 2.750 1.00 94.00 78 VAL A CA 1
ATOM 630 C C . VAL A 1 78 ? 1.051 2.324 2.560 1.00 94.00 78 VAL A C 1
ATOM 632 O O . VAL A 1 78 ? 0.065 1.590 2.640 1.00 94.00 78 VAL A O 1
ATOM 635 N N . ASP A 1 79 ? 2.274 1.875 2.291 1.00 94.00 79 ASP A N 1
ATOM 636 C CA . ASP A 1 79 ? 2.661 0.464 2.296 1.00 94.00 79 ASP A CA 1
ATOM 637 C C . ASP A 1 79 ? 3.418 0.116 3.587 1.00 94.00 79 ASP A C 1
ATOM 639 O O . ASP A 1 79 ? 3.752 1.004 4.376 1.00 94.00 79 ASP A O 1
ATOM 643 N N . GLU A 1 80 ? 3.710 -1.172 3.783 1.00 92.50 80 GLU A N 1
ATOM 644 C CA . GLU A 1 80 ? 4.472 -1.683 4.930 1.00 92.50 80 GLU A CA 1
ATOM 645 C C . GLU A 1 80 ? 5.773 -0.907 5.156 1.00 92.50 80 GLU A C 1
ATOM 647 O O . GLU A 1 80 ? 6.040 -0.464 6.268 1.00 92.50 80 GLU A O 1
ATOM 652 N N . GLY A 1 81 ? 6.542 -0.641 4.098 1.00 92.06 81 GLY A N 1
ATOM 653 C CA . GLY A 1 81 ? 7.815 0.064 4.221 1.00 92.06 81 GLY A CA 1
ATOM 654 C C . GLY A 1 81 ? 7.660 1.507 4.706 1.00 92.06 81 GLY A C 1
ATOM 655 O O . GLY A 1 81 ? 8.482 1.979 5.489 1.00 92.06 81 GLY A O 1
ATOM 656 N N . VAL A 1 82 ? 6.606 2.212 4.278 1.00 93.62 82 VAL A N 1
ATOM 657 C CA . VAL A 1 82 ? 6.277 3.562 4.783 1.00 93.62 82 VAL A CA 1
ATOM 658 C C . VAL A 1 82 ? 5.876 3.502 6.255 1.00 93.62 82 VAL A C 1
ATOM 660 O O . VAL A 1 82 ? 6.320 4.329 7.055 1.00 93.62 82 VAL A O 1
ATOM 663 N N . TRP A 1 83 ? 5.055 2.516 6.613 1.00 92.81 83 TRP A N 1
ATOM 664 C CA . TRP A 1 83 ? 4.597 2.307 7.981 1.00 92.81 83 TRP A CA 1
ATOM 665 C C . TRP A 1 83 ? 5.763 2.012 8.929 1.00 92.81 83 TRP A C 1
ATOM 667 O O . TRP A 1 83 ? 5.921 2.680 9.951 1.00 92.81 83 TRP A O 1
ATOM 677 N N . GLU A 1 84 ? 6.622 1.060 8.568 1.00 91.38 84 GLU A N 1
ATOM 678 C CA . GLU A 1 84 ? 7.789 0.663 9.354 1.00 91.38 84 GLU A CA 1
ATOM 679 C C . GLU A 1 84 ? 8.825 1.776 9.469 1.00 91.38 84 GLU A C 1
ATOM 681 O O . GLU A 1 84 ? 9.323 2.022 10.567 1.00 91.38 84 GLU A O 1
ATOM 686 N N . ALA A 1 85 ? 9.122 2.489 8.378 1.00 91.94 85 ALA A N 1
ATOM 687 C CA . ALA A 1 85 ? 10.040 3.627 8.404 1.00 91.94 85 ALA A CA 1
ATOM 688 C C . ALA A 1 85 ? 9.545 4.732 9.346 1.00 91.94 85 ALA A C 1
ATOM 690 O O . ALA A 1 85 ? 10.330 5.313 10.100 1.00 91.94 85 ALA A O 1
ATOM 691 N N . CYS A 1 86 ? 8.234 4.985 9.355 1.00 91.38 86 CYS A N 1
ATOM 692 C CA . CYS A 1 86 ? 7.640 5.933 10.282 1.00 91.38 86 CYS A CA 1
ATOM 693 C C . CYS A 1 86 ? 7.697 5.444 11.737 1.00 91.38 86 CYS A C 1
ATOM 695 O O . CYS A 1 86 ? 8.098 6.194 12.626 1.00 91.38 86 CYS A O 1
ATOM 697 N N . HIS A 1 87 ? 7.354 4.178 11.978 1.00 89.19 87 HIS A N 1
ATOM 698 C CA . HIS A 1 87 ? 7.307 3.602 13.319 1.00 89.19 87 HIS A CA 1
ATOM 699 C C . HIS A 1 87 ? 8.696 3.463 13.964 1.00 89.19 87 HIS A C 1
ATOM 701 O O . HIS A 1 87 ? 8.882 3.789 15.133 1.00 89.19 87 HIS A O 1
ATOM 707 N N . SER A 1 88 ? 9.684 2.995 13.203 1.00 88.56 88 SER A N 1
ATOM 708 C CA . SER A 1 88 ? 11.036 2.705 13.698 1.00 88.56 88 SER A CA 1
ATOM 709 C C . SER A 1 88 ? 12.024 3.864 13.507 1.00 88.56 88 SER A C 1
ATOM 711 O O . SER A 1 88 ? 13.144 3.828 14.021 1.00 88.56 88 SER A O 1
ATOM 713 N N . GLY A 1 89 ? 11.643 4.901 12.753 1.00 86.44 89 GLY A N 1
ATOM 714 C CA . GLY A 1 89 ? 12.535 5.997 12.376 1.00 86.44 89 GLY A CA 1
ATOM 715 C C . GLY A 1 89 ? 13.675 5.568 11.442 1.00 86.44 89 GLY A C 1
ATOM 716 O O . GLY A 1 89 ? 14.687 6.277 11.334 1.00 86.44 89 GLY A O 1
ATOM 717 N N . THR A 1 90 ? 13.552 4.409 10.789 1.00 87.00 90 THR A N 1
ATOM 718 C CA . THR A 1 90 ? 14.525 3.920 9.810 1.00 87.00 90 THR A CA 1
ATOM 719 C C . THR A 1 90 ? 14.334 4.595 8.450 1.00 87.00 90 THR A C 1
ATOM 721 O O . THR A 1 90 ? 13.287 5.176 8.169 1.00 87.00 90 THR A O 1
ATOM 724 N N . PRO A 1 91 ? 15.358 4.561 7.578 1.00 86.12 91 PRO A N 1
ATOM 725 C CA . PRO A 1 91 ? 15.193 4.942 6.180 1.00 86.12 91 PRO A CA 1
ATOM 726 C C . PRO A 1 91 ? 14.072 4.151 5.499 1.00 86.12 91 PRO A C 1
ATOM 728 O O . PRO A 1 91 ? 13.895 2.967 5.787 1.00 86.12 91 PRO A O 1
ATOM 731 N N . LEU A 1 92 ? 13.374 4.796 4.561 1.00 88.69 92 LEU A N 1
ATOM 732 C CA . LEU A 1 92 ? 12.378 4.136 3.726 1.00 88.69 92 LEU A CA 1
ATOM 733 C C . LEU A 1 92 ? 13.060 3.069 2.847 1.00 88.69 92 LEU A C 1
ATOM 735 O O . LEU A 1 92 ? 13.962 3.419 2.077 1.00 88.69 92 LEU A O 1
ATOM 739 N N . PRO A 1 93 ? 12.654 1.789 2.928 1.00 84.38 93 PRO A N 1
ATOM 740 C CA . PRO A 1 93 ? 13.259 0.737 2.123 1.00 84.38 93 PRO A CA 1
ATOM 741 C C . PRO A 1 93 ? 12.936 0.911 0.634 1.00 84.38 93 PRO A C 1
ATOM 743 O O . PRO A 1 93 ? 11.806 1.241 0.256 1.00 84.38 93 PRO A O 1
ATOM 746 N N . TRP A 1 94 ? 13.935 0.646 -0.210 1.00 81.19 94 TRP A N 1
ATOM 747 C CA . TRP A 1 94 ? 13.813 0.571 -1.666 1.00 81.19 94 TRP A CA 1
ATOM 748 C C . TRP A 1 94 ? 14.327 -0.790 -2.156 1.00 81.19 94 TRP A C 1
ATOM 750 O O . TRP A 1 94 ? 15.432 -1.173 -1.759 1.00 81.19 94 TRP A O 1
ATOM 760 N N . PRO A 1 95 ? 13.593 -1.506 -3.033 1.00 80.38 95 PRO A N 1
ATOM 761 C CA . PRO A 1 95 ? 12.343 -1.116 -3.705 1.00 80.38 95 PRO A CA 1
ATOM 762 C C . PRO A 1 95 ? 11.087 -1.214 -2.816 1.00 80.38 95 PRO A C 1
ATOM 764 O O . PRO A 1 95 ? 11.160 -1.591 -1.649 1.00 80.38 95 PRO A O 1
ATOM 767 N N . LYS A 1 96 ? 9.921 -0.841 -3.368 1.00 84.75 96 LYS A N 1
ATOM 768 C CA . LYS A 1 96 ? 8.617 -1.118 -2.738 1.00 84.75 96 LYS A CA 1
ATOM 769 C C . LYS A 1 96 ? 8.451 -2.642 -2.550 1.00 84.75 96 LYS A C 1
ATOM 771 O O . LYS A 1 96 ? 8.831 -3.367 -3.474 1.00 84.75 96 LYS A O 1
ATOM 77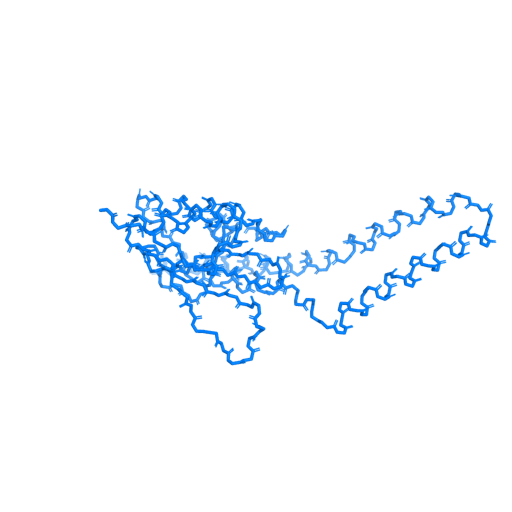6 N N . PRO A 1 97 ? 7.877 -3.124 -1.426 1.00 87.44 97 PRO A N 1
ATOM 777 C CA . PRO A 1 97 ? 7.679 -4.557 -1.200 1.00 87.44 97 PRO A CA 1
ATOM 778 C C . PRO A 1 97 ? 6.882 -5.216 -2.338 1.00 87.44 97 PRO A C 1
ATOM 780 O O . PRO A 1 97 ? 6.041 -4.549 -2.944 1.00 87.44 97 PRO A O 1
ATOM 783 N N . PRO A 1 98 ? 7.099 -6.499 -2.663 1.00 91.12 98 PRO A N 1
ATOM 784 C CA . PRO A 1 98 ? 6.268 -7.233 -3.614 1.00 91.12 98 PRO A CA 1
ATOM 785 C C . PRO A 1 98 ? 4.816 -7.368 -3.122 1.00 91.12 98 PRO A C 1
ATOM 787 O O . PRO A 1 98 ? 4.521 -7.236 -1.936 1.00 91.12 98 PRO A O 1
ATOM 790 N N . ILE A 1 99 ? 3.886 -7.649 -4.043 1.00 94.00 99 ILE A N 1
ATOM 791 C CA . ILE A 1 99 ? 2.443 -7.706 -3.740 1.00 94.00 99 ILE A CA 1
ATOM 792 C C . ILE A 1 99 ? 2.094 -8.701 -2.623 1.00 94.00 99 ILE A C 1
ATOM 794 O O . ILE A 1 99 ? 1.216 -8.421 -1.812 1.00 94.00 99 ILE A O 1
ATOM 798 N N . ASP A 1 100 ? 2.784 -9.839 -2.551 1.00 94.62 100 ASP A N 1
ATOM 799 C CA . ASP A 1 100 ? 2.513 -10.859 -1.536 1.00 94.62 100 ASP A CA 1
ATOM 800 C C . ASP A 1 100 ? 2.860 -10.372 -0.121 1.00 94.62 100 ASP A C 1
ATOM 802 O O . ASP A 1 100 ? 2.105 -10.643 0.813 1.00 94.62 100 ASP A O 1
ATOM 806 N N . GLU A 1 101 ? 3.942 -9.601 0.025 1.00 94.62 101 GLU A N 1
ATOM 807 C CA . GLU A 1 101 ? 4.342 -8.970 1.290 1.00 94.62 101 GLU A CA 1
ATOM 808 C C . GLU A 1 101 ? 3.380 -7.840 1.667 1.00 94.62 101 GLU A C 1
ATOM 810 O O . GLU A 1 101 ? 2.857 -7.832 2.779 1.00 94.62 101 GLU A O 1
ATOM 815 N N . GLN A 1 102 ? 3.028 -6.968 0.710 1.00 95.31 102 GLN A N 1
ATOM 816 C CA . GLN A 1 102 ? 2.027 -5.912 0.923 1.00 95.31 102 GLN A CA 1
ATOM 817 C C . GLN A 1 102 ? 0.700 -6.490 1.440 1.00 95.31 102 GLN A C 1
ATOM 819 O O . GLN A 1 102 ? 0.109 -5.972 2.388 1.00 95.31 102 GLN A O 1
ATOM 824 N N . VAL A 1 103 ? 0.232 -7.588 0.837 1.00 96.88 103 VAL A N 1
ATOM 825 C CA . VAL A 1 103 ? -0.989 -8.276 1.269 1.00 96.88 103 VAL A CA 1
ATOM 826 C C . VAL A 1 103 ? -0.819 -8.901 2.651 1.00 96.88 103 VAL A C 1
ATOM 828 O O . VAL A 1 103 ? -1.698 -8.728 3.492 1.00 96.88 103 VAL A O 1
ATOM 831 N N . ALA A 1 104 ? 0.281 -9.613 2.905 1.00 95.88 104 ALA A N 1
ATOM 832 C CA . ALA A 1 104 ? 0.520 -10.250 4.198 1.00 95.88 104 ALA A CA 1
ATOM 833 C C . ALA A 1 104 ? 0.560 -9.221 5.339 1.00 95.88 104 ALA A C 1
ATOM 835 O O . ALA A 1 104 ? 0.017 -9.460 6.419 1.00 95.88 104 ALA A O 1
ATOM 836 N N . TRP A 1 105 ? 1.156 -8.055 5.094 1.00 95.12 105 TRP A N 1
ATOM 837 C CA . TRP A 1 105 ? 1.136 -6.931 6.020 1.00 95.12 105 TRP A CA 1
ATOM 838 C C . TRP A 1 105 ? -0.282 -6.410 6.274 1.00 95.12 105 TRP A C 1
ATOM 840 O O . TRP A 1 105 ? -0.684 -6.280 7.430 1.00 95.12 105 TRP A O 1
ATOM 850 N N . LEU A 1 106 ? -1.085 -6.189 5.229 1.00 95.75 106 LEU A N 1
ATOM 851 C CA . LEU A 1 106 ? -2.483 -5.770 5.386 1.00 95.75 106 LEU A CA 1
ATOM 852 C C . LEU A 1 106 ? -3.315 -6.804 6.157 1.00 95.75 106 LEU A C 1
ATOM 854 O O . LEU A 1 106 ? -4.113 -6.430 7.013 1.00 95.75 106 LEU A O 1
ATOM 858 N N . GLU A 1 107 ? -3.108 -8.100 5.908 1.00 94.19 107 GLU A N 1
ATOM 859 C CA . GLU A 1 107 ? -3.758 -9.183 6.656 1.00 94.19 107 GLU A CA 1
ATOM 860 C C . GLU A 1 107 ? -3.411 -9.109 8.155 1.00 94.19 107 GLU A C 1
ATOM 862 O O . GLU A 1 107 ? -4.307 -9.227 8.996 1.00 94.19 107 GLU A O 1
ATOM 867 N N . LYS A 1 108 ? -2.144 -8.831 8.503 1.00 92.88 108 LYS A N 1
ATOM 868 C CA . LYS A 1 108 ? -1.711 -8.603 9.894 1.00 92.88 108 LYS A CA 1
ATOM 869 C C . LYS A 1 108 ? -2.339 -7.344 10.492 1.00 92.88 108 LYS A C 1
ATOM 871 O O . LYS A 1 108 ? -2.848 -7.399 11.608 1.00 92.88 108 LYS A O 1
ATOM 876 N N . MET A 1 109 ? -2.344 -6.231 9.759 1.00 91.44 109 MET A N 1
ATOM 877 C CA . MET A 1 109 ? -2.935 -4.965 10.209 1.00 91.44 109 MET A CA 1
ATOM 878 C C . MET A 1 109 ? -4.426 -5.120 10.513 1.00 91.44 109 MET A C 1
ATOM 880 O O . MET A 1 109 ? -4.894 -4.685 11.561 1.00 91.44 109 MET A O 1
ATOM 884 N N . VAL A 1 110 ? -5.163 -5.812 9.644 1.00 90.44 110 VAL A N 1
ATOM 885 C CA . VAL A 1 110 ? -6.594 -6.090 9.830 1.00 90.44 110 VAL A CA 1
ATOM 886 C C . VAL A 1 110 ? -6.853 -7.027 11.015 1.00 90.44 110 VAL A C 1
ATOM 888 O O . VAL A 1 110 ? -7.885 -6.914 11.678 1.00 90.44 110 VAL A O 1
ATOM 891 N N . ALA A 1 111 ? -5.941 -7.962 11.287 1.00 88.81 111 ALA A N 1
ATOM 892 C CA . ALA A 1 111 ? -6.037 -8.866 12.431 1.00 88.81 111 ALA A CA 1
ATOM 893 C C . ALA A 1 111 ? -5.603 -8.220 13.761 1.00 88.81 111 ALA A C 1
ATOM 895 O O . ALA A 1 111 ? -5.967 -8.725 14.825 1.00 88.81 111 ALA A O 1
ATOM 896 N N . SER A 1 112 ? -4.834 -7.129 13.720 1.00 84.12 112 SER A N 1
ATOM 897 C CA . SER A 1 112 ? -4.265 -6.497 14.911 1.00 84.12 112 SER A CA 1
ATOM 898 C C . SER A 1 112 ? -5.330 -5.848 15.806 1.00 84.12 112 SER A C 1
ATOM 900 O O . SER A 1 112 ? -6.252 -5.177 15.337 1.00 84.12 112 SER A O 1
ATOM 902 N N . ARG A 1 113 ? -5.210 -6.063 17.123 1.00 80.38 113 ARG A N 1
A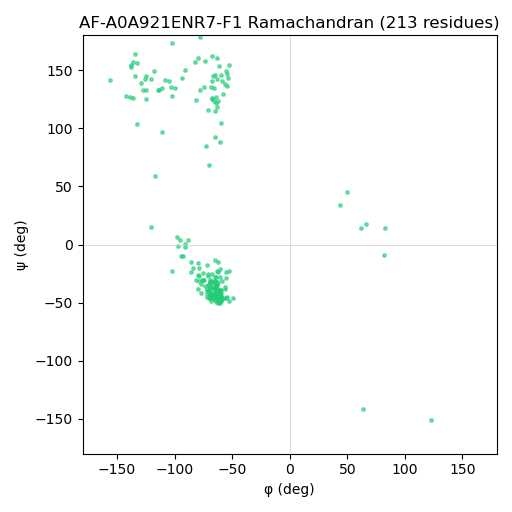TOM 903 C CA . ARG A 1 113 ? -6.007 -5.388 18.156 1.00 80.38 113 ARG A CA 1
ATOM 904 C C . ARG A 1 113 ? -5.124 -5.085 19.377 1.00 80.38 113 ARG A C 1
ATOM 906 O O . ARG A 1 113 ? -4.525 -6.028 19.894 1.00 80.38 113 ARG A O 1
ATOM 913 N N . PRO A 1 114 ? -5.072 -3.834 19.875 1.00 77.69 114 PRO A N 1
ATOM 914 C CA . PRO A 1 114 ? -5.684 -2.624 19.312 1.00 77.69 114 PRO A CA 1
ATOM 915 C C . PRO A 1 114 ? -5.039 -2.206 17.981 1.00 77.69 114 PRO A C 1
ATOM 917 O O . PRO A 1 114 ? -3.939 -2.643 17.650 1.00 77.69 114 PRO A O 1
ATOM 920 N N . ILE A 1 115 ? -5.744 -1.367 17.220 1.00 73.44 115 ILE A N 1
ATOM 921 C CA . ILE A 1 115 ? -5.238 -0.810 15.960 1.00 73.44 115 ILE A CA 1
ATOM 922 C C . ILE A 1 115 ? -3.998 0.036 16.285 1.00 73.44 115 ILE A C 1
ATOM 924 O O . ILE A 1 115 ? -4.111 0.946 17.112 1.00 73.44 115 ILE A O 1
ATOM 928 N N . PRO A 1 116 ? -2.830 -0.231 15.678 1.00 75.50 116 PRO A N 1
ATOM 929 C CA . PRO A 1 116 ? -1.631 0.511 16.016 1.00 75.50 116 PRO A CA 1
ATOM 930 C C . PRO A 1 116 ? -1.765 1.969 15.566 1.00 75.50 116 PRO A C 1
ATOM 932 O O . PRO A 1 116 ? -2.037 2.254 14.399 1.00 75.50 116 PRO A O 1
ATOM 935 N N . SER A 1 117 ? -1.575 2.897 16.503 1.00 77.06 117 SER A N 1
ATOM 936 C CA . SER A 1 117 ? -1.557 4.333 16.225 1.00 77.06 117 SER A CA 1
ATOM 937 C C . SER A 1 117 ? -0.222 4.735 15.606 1.00 77.06 117 SER A C 1
ATOM 939 O O . SER A 1 117 ? 0.831 4.394 16.149 1.00 77.06 117 SER A O 1
ATOM 941 N N . VAL A 1 118 ? -0.253 5.509 14.522 1.00 77.06 118 VAL A N 1
ATOM 942 C CA . VAL A 1 118 ? 0.945 6.097 13.909 1.00 77.06 118 VAL A CA 1
ATOM 943 C C . VAL A 1 118 ? 0.690 7.570 13.593 1.00 77.06 118 VAL A C 1
ATOM 945 O O . VAL A 1 118 ? -0.427 7.955 13.250 1.00 77.06 118 VAL A O 1
ATOM 948 N N . ASP A 1 119 ? 1.730 8.393 13.734 1.00 87.94 119 ASP A N 1
ATOM 949 C CA . ASP A 1 119 ? 1.690 9.822 13.427 1.00 87.94 119 ASP A CA 1
ATOM 950 C C . ASP A 1 119 ? 1.416 10.072 11.932 1.00 87.94 119 ASP A C 1
ATOM 952 O O . ASP A 1 119 ? 2.206 9.712 11.053 1.00 87.94 119 ASP A O 1
ATOM 956 N N . ALA A 1 120 ? 0.292 10.735 11.650 1.00 87.50 120 ALA A N 1
ATOM 957 C CA . ALA A 1 120 ? -0.142 11.073 10.301 1.00 87.50 120 ALA A CA 1
ATOM 958 C C . ALA A 1 120 ? 0.838 12.011 9.572 1.00 87.50 120 ALA A C 1
ATOM 960 O O . ALA A 1 120 ? 0.980 11.909 8.352 1.00 87.50 120 ALA A O 1
ATOM 961 N N . VAL A 1 121 ? 1.535 12.901 10.292 1.00 88.81 121 VAL A N 1
ATOM 962 C CA . VAL A 1 121 ? 2.527 13.818 9.702 1.00 88.81 121 VAL A CA 1
ATOM 963 C C . VAL A 1 121 ? 3.747 13.030 9.236 1.00 88.81 121 VAL A C 1
ATOM 965 O O . VAL A 1 121 ? 4.219 13.198 8.108 1.00 88.81 121 VAL A O 1
ATOM 968 N N . CYS A 1 122 ? 4.229 12.123 10.082 1.00 91.50 122 CYS A N 1
ATOM 969 C CA . CYS A 1 122 ? 5.314 11.212 9.756 1.00 91.50 122 CYS A CA 1
ATOM 970 C C . CYS A 1 122 ? 4.985 10.316 8.548 1.00 91.50 122 CYS A C 1
ATOM 972 O O . CYS A 1 122 ? 5.796 10.225 7.619 1.00 91.50 122 CYS A O 1
ATOM 974 N N . LEU A 1 123 ? 3.780 9.732 8.500 1.00 92.44 123 LEU A N 1
ATOM 975 C CA . LEU A 1 123 ? 3.323 8.943 7.350 1.00 92.44 123 LEU A CA 1
ATOM 976 C C . LEU A 1 123 ? 3.275 9.767 6.062 1.00 92.44 123 LEU A C 1
ATOM 978 O O . LEU A 1 123 ? 3.769 9.300 5.038 1.00 92.44 123 LEU A O 1
ATOM 982 N N . ALA A 1 124 ? 2.747 10.994 6.102 1.00 90.38 124 ALA A N 1
ATOM 983 C CA . ALA A 1 124 ? 2.696 11.871 4.931 1.00 90.38 124 ALA A CA 1
ATOM 984 C C . ALA A 1 124 ? 4.104 12.183 4.387 1.00 90.38 124 ALA A C 1
ATOM 986 O O . ALA A 1 124 ? 4.335 12.154 3.177 1.00 90.38 124 ALA A O 1
ATOM 987 N N . GLY A 1 125 ? 5.075 12.413 5.279 1.00 89.62 125 GLY A N 1
ATOM 988 C CA . GLY A 1 125 ? 6.469 12.641 4.899 1.00 89.62 125 GLY A CA 1
ATOM 989 C C . GLY A 1 125 ? 7.086 11.458 4.145 1.00 89.62 125 GLY A C 1
ATOM 990 O O . GLY A 1 125 ? 7.678 11.647 3.080 1.00 89.62 125 GLY A O 1
ATOM 991 N N . PHE A 1 126 ? 6.923 10.238 4.664 1.00 93.25 126 PHE A N 1
ATOM 992 C CA . PHE A 1 126 ? 7.455 9.032 4.021 1.00 93.25 126 PHE A CA 1
ATOM 993 C C . PHE A 1 126 ? 6.648 8.590 2.791 1.00 93.25 126 PHE A C 1
ATOM 995 O O . PHE A 1 126 ? 7.229 8.071 1.838 1.00 93.25 126 PHE A O 1
ATOM 1002 N N . ALA A 1 127 ? 5.338 8.842 2.747 1.00 91.25 127 ALA A N 1
ATOM 1003 C CA . ALA A 1 127 ? 4.518 8.598 1.561 1.00 91.25 127 ALA A CA 1
ATOM 1004 C C . ALA A 1 127 ? 4.930 9.512 0.393 1.00 91.25 127 ALA A C 1
ATOM 1006 O O . ALA A 1 127 ? 5.074 9.052 -0.742 1.00 91.25 127 ALA A O 1
ATOM 1007 N N . ALA A 1 128 ? 5.204 10.793 0.666 1.00 88.25 128 ALA A N 1
ATOM 1008 C CA . ALA A 1 128 ? 5.752 11.716 -0.327 1.00 88.25 128 ALA A CA 1
ATOM 1009 C C . ALA A 1 128 ? 7.126 11.249 -0.840 1.00 88.25 128 ALA A C 1
ATOM 1011 O O . ALA A 1 128 ? 7.385 11.275 -2.047 1.00 88.25 128 ALA A O 1
ATOM 1012 N N . GLU A 1 129 ? 7.983 10.756 0.058 1.00 89.12 129 GLU A N 1
ATOM 1013 C CA . GLU A 1 129 ? 9.273 10.173 -0.308 1.00 89.12 129 GLU A CA 1
ATOM 1014 C C . GLU A 1 129 ? 9.103 8.942 -1.214 1.00 89.12 129 GLU A C 1
ATOM 1016 O O . GLU A 1 129 ? 9.698 8.903 -2.293 1.00 89.12 129 GLU A O 1
ATOM 1021 N N . ARG A 1 130 ? 8.223 7.994 -0.860 1.00 88.50 130 ARG A N 1
ATOM 1022 C CA . ARG A 1 130 ? 7.891 6.816 -1.684 1.00 88.50 130 ARG A CA 1
ATOM 1023 C C . ARG A 1 130 ? 7.428 7.215 -3.083 1.00 88.50 130 ARG A C 1
ATOM 1025 O O . ARG A 1 130 ? 7.900 6.658 -4.076 1.00 88.50 130 ARG A O 1
ATOM 1032 N N . ASN A 1 131 ? 6.538 8.199 -3.172 1.00 83.69 131 ASN A N 1
ATOM 1033 C CA . ASN A 1 131 ? 6.026 8.695 -4.448 1.00 83.69 131 ASN A CA 1
ATOM 1034 C C . ASN A 1 131 ? 7.140 9.315 -5.305 1.00 83.69 131 ASN A C 1
ATOM 1036 O O . ASN A 1 131 ? 7.148 9.134 -6.522 1.00 83.69 131 ASN A O 1
ATOM 1040 N N . SER A 1 132 ? 8.123 9.976 -4.687 1.00 81.62 132 SER A N 1
ATOM 1041 C CA . SER A 1 132 ? 9.292 10.514 -5.396 1.00 81.62 132 SER A CA 1
ATOM 1042 C C . SER A 1 132 ? 10.269 9.437 -5.888 1.00 81.62 132 SER A C 1
ATOM 1044 O O . SER A 1 132 ? 10.966 9.652 -6.879 1.00 81.62 132 SER A O 1
ATOM 1046 N N . GLN A 1 133 ? 10.321 8.280 -5.217 1.00 76.88 133 GLN A N 1
ATOM 1047 C CA . GLN A 1 133 ? 11.138 7.140 -5.637 1.00 76.88 133 GLN A CA 1
ATOM 1048 C C . GLN A 1 133 ? 10.482 6.353 -6.775 1.00 76.88 133 GLN A C 1
ATOM 1050 O O . GLN A 1 133 ? 11.183 5.733 -7.572 1.00 76.88 133 GLN A O 1
ATOM 1055 N N . SER A 1 134 ? 9.149 6.379 -6.884 1.00 63.19 134 SER A N 1
ATOM 1056 C CA . SER A 1 134 ? 8.453 5.774 -8.017 1.00 63.19 134 SER A CA 1
ATOM 1057 C C . SER A 1 134 ? 8.827 6.519 -9.300 1.00 63.19 134 SER A C 1
ATOM 1059 O O . SER A 1 134 ? 8.239 7.538 -9.642 1.00 63.19 134 SER A O 1
ATOM 1061 N N . ILE A 1 135 ? 9.862 6.055 -10.006 1.00 53.56 135 ILE A N 1
ATOM 1062 C CA . ILE A 1 135 ? 10.239 6.625 -11.298 1.00 53.56 135 ILE A CA 1
ATOM 1063 C C . ILE A 1 135 ? 9.065 6.337 -12.236 1.00 53.56 135 ILE A C 1
ATOM 1065 O O . ILE A 1 135 ? 8.815 5.166 -12.541 1.00 53.56 135 ILE A O 1
ATOM 1069 N N . PRO A 1 136 ? 8.338 7.350 -12.741 1.00 49.72 136 PRO A N 1
ATOM 1070 C CA . PRO A 1 136 ? 7.413 7.117 -13.825 1.00 49.72 136 PRO A CA 1
ATOM 1071 C C . PRO A 1 136 ? 8.275 6.889 -15.067 1.00 49.72 136 PRO A C 1
ATOM 1073 O O . PRO A 1 136 ? 8.564 7.818 -15.822 1.00 49.72 136 PRO A O 1
ATOM 1076 N N . LEU A 1 137 ? 8.729 5.655 -15.284 1.00 47.12 137 LEU A N 1
ATOM 1077 C CA . LEU A 1 137 ? 9.321 5.234 -16.550 1.00 47.12 137 LEU A CA 1
ATOM 1078 C C . LEU A 1 137 ? 8.195 5.169 -17.591 1.00 47.12 137 LEU A C 1
ATOM 1080 O O . LEU A 1 137 ? 7.762 4.108 -18.022 1.00 47.12 137 LEU A O 1
ATOM 1084 N N . ARG A 1 138 ? 7.661 6.337 -17.959 1.00 43.19 138 ARG A N 1
ATOM 1085 C CA . ARG A 1 138 ? 6.687 6.512 -19.034 1.00 43.19 138 ARG A CA 1
ATOM 1086 C C . ARG A 1 138 ? 7.373 7.083 -20.270 1.00 43.19 138 ARG A C 1
ATOM 1088 O O . ARG A 1 138 ? 8.121 8.061 -20.204 1.00 43.19 138 ARG A O 1
ATOM 1095 N N . GLY A 1 139 ? 7.034 6.500 -21.417 1.00 54.16 139 GLY A N 1
ATOM 1096 C CA . GLY A 1 139 ? 7.277 7.063 -22.742 1.00 54.16 139 GLY A CA 1
ATOM 1097 C C . GLY A 1 139 ? 8.750 7.237 -23.118 1.00 54.16 139 GLY A C 1
ATOM 1098 O O . GLY A 1 139 ? 9.607 6.404 -22.825 1.00 54.16 139 GLY A O 1
ATOM 1099 N N . ARG A 1 140 ? 9.028 8.354 -23.798 1.00 47.84 140 ARG A N 1
ATOM 1100 C CA . ARG A 1 140 ? 10.281 8.685 -24.498 1.00 47.84 140 ARG A CA 1
ATOM 1101 C C . ARG A 1 140 ? 11.542 8.607 -23.625 1.00 47.84 140 ARG A C 1
ATOM 1103 O O . ARG A 1 140 ? 12.616 8.393 -24.167 1.00 47.84 140 ARG A O 1
ATOM 1110 N N . ARG A 1 141 ? 11.427 8.737 -22.295 1.00 51.50 141 ARG A N 1
ATOM 1111 C CA . ARG A 1 141 ? 12.562 8.633 -21.357 1.00 51.50 141 ARG A CA 1
ATOM 1112 C C . ARG A 1 141 ? 12.998 7.192 -21.097 1.00 51.50 141 ARG A C 1
ATOM 1114 O O . ARG A 1 141 ? 14.194 6.943 -21.106 1.00 51.50 141 ARG A O 1
ATOM 1121 N N . LEU A 1 142 ? 12.062 6.251 -20.934 1.00 58.03 142 LEU A N 1
ATOM 1122 C CA . LEU A 1 142 ? 12.401 4.824 -20.847 1.00 58.03 142 LEU A CA 1
ATOM 1123 C C . LEU A 1 142 ? 12.955 4.332 -22.188 1.00 58.03 142 LEU A C 1
ATOM 1125 O O . LEU A 1 142 ? 13.966 3.645 -22.210 1.00 58.03 142 LEU A O 1
ATOM 1129 N N . ALA A 1 143 ? 12.347 4.755 -23.302 1.00 57.38 143 ALA A N 1
ATOM 1130 C CA . ALA A 1 143 ? 12.849 4.444 -24.639 1.00 57.38 143 ALA A CA 1
ATOM 1131 C C . ALA A 1 143 ? 14.252 5.025 -24.883 1.00 57.38 143 ALA A C 1
ATOM 1133 O O . ALA A 1 143 ? 15.106 4.327 -25.410 1.00 57.38 143 ALA A O 1
ATOM 1134 N N . ALA A 1 144 ? 14.518 6.265 -24.457 1.00 63.09 144 ALA A N 1
ATOM 1135 C CA . ALA A 1 144 ? 15.852 6.858 -24.537 1.00 63.09 144 ALA A CA 1
ATOM 1136 C C . ALA A 1 144 ? 16.861 6.112 -23.657 1.00 63.09 144 ALA A C 1
ATOM 1138 O O . ALA A 1 144 ? 17.976 5.868 -24.094 1.00 63.09 144 ALA A O 1
ATOM 1139 N N . LEU A 1 145 ? 16.471 5.706 -22.447 1.00 67.44 145 LEU A N 1
ATOM 1140 C CA . LEU A 1 145 ? 17.351 4.978 -21.536 1.00 67.44 145 LEU A CA 1
ATOM 1141 C C . LEU A 1 145 ? 17.666 3.571 -22.071 1.00 67.44 145 LEU A C 1
ATOM 1143 O O . LEU A 1 145 ? 18.827 3.182 -22.102 1.00 67.44 145 LEU A O 1
ATOM 1147 N N . LEU A 1 146 ? 16.665 2.858 -22.596 1.00 71.06 146 LEU A N 1
ATOM 1148 C CA . LEU A 1 146 ? 16.852 1.575 -23.283 1.00 71.06 146 LEU A CA 1
ATOM 1149 C C . LEU A 1 146 ? 17.669 1.719 -24.572 1.00 71.06 146 LEU A C 1
ATOM 1151 O O . LEU A 1 146 ? 18.501 0.864 -24.849 1.00 71.06 146 LEU A O 1
ATOM 1155 N N . ALA A 1 147 ? 17.475 2.793 -25.341 1.00 69.25 147 ALA A N 1
ATOM 1156 C CA . ALA A 1 147 ? 18.260 3.064 -26.542 1.00 69.25 147 ALA A CA 1
ATOM 1157 C C . ALA A 1 147 ? 19.725 3.362 -26.202 1.00 69.25 147 ALA A C 1
ATOM 1159 O O . ALA A 1 147 ? 20.609 2.817 -26.849 1.00 69.25 147 ALA A O 1
ATOM 1160 N N . ILE A 1 148 ? 19.991 4.163 -25.165 1.00 76.12 148 ILE A N 1
ATOM 1161 C CA . ILE A 1 148 ? 21.354 4.431 -24.688 1.00 76.12 148 ILE A CA 1
ATOM 1162 C C . ILE A 1 148 ? 22.013 3.123 -24.249 1.00 76.12 148 ILE A C 1
ATOM 1164 O O . ILE A 1 148 ? 23.093 2.805 -24.732 1.00 76.12 148 ILE A O 1
ATOM 1168 N N . VAL A 1 149 ? 21.341 2.325 -23.412 1.00 75.75 149 VAL A N 1
ATOM 1169 C CA . VAL A 1 149 ? 21.866 1.028 -22.957 1.00 75.75 149 VAL A CA 1
ATOM 1170 C C . VAL A 1 149 ? 22.097 0.077 -24.137 1.00 75.75 149 VAL A C 1
ATOM 1172 O O . VAL A 1 149 ? 23.156 -0.538 -24.224 1.00 75.75 149 VAL A O 1
ATOM 1175 N N . GLY A 1 150 ? 21.156 -0.007 -25.080 1.00 72.69 150 GLY A N 1
ATOM 1176 C CA . GLY A 1 150 ? 21.277 -0.841 -26.277 1.00 72.69 150 GLY A CA 1
ATOM 1177 C C . GLY A 1 150 ? 22.444 -0.426 -27.174 1.00 72.69 150 GLY A C 1
ATOM 1178 O O . GLY A 1 150 ? 23.246 -1.272 -27.561 1.00 72.69 150 GLY A O 1
ATOM 1179 N N . VAL A 1 151 ? 22.595 0.874 -27.450 1.00 76.56 151 VAL A N 1
ATOM 1180 C CA . VAL A 1 151 ? 23.721 1.415 -28.229 1.00 76.56 151 VAL A CA 1
ATOM 1181 C C . VAL A 1 151 ? 25.048 1.172 -27.510 1.00 76.56 151 VAL A C 1
ATOM 1183 O O . VAL A 1 151 ? 26.015 0.779 -28.156 1.00 76.56 151 VAL A O 1
ATOM 1186 N N . SER A 1 152 ? 25.103 1.331 -26.184 1.00 73.44 152 SER A N 1
ATOM 1187 C CA . SER A 1 152 ? 26.303 1.026 -25.397 1.00 73.44 152 SER A CA 1
ATOM 1188 C C . SER A 1 152 ? 26.685 -0.454 -25.473 1.00 73.44 152 SER A C 1
ATOM 1190 O O . SER A 1 152 ? 27.856 -0.761 -25.668 1.00 73.44 152 SER A O 1
ATOM 1192 N N . ILE A 1 153 ? 25.719 -1.373 -25.382 1.00 74.69 153 ILE A N 1
ATOM 1193 C CA . ILE A 1 153 ? 25.974 -2.817 -25.501 1.00 74.69 153 ILE A CA 1
ATOM 1194 C C . ILE A 1 153 ? 26.495 -3.157 -26.900 1.00 74.69 153 ILE A C 1
ATOM 1196 O O . ILE A 1 153 ? 27.511 -3.837 -27.023 1.00 74.69 153 ILE A O 1
ATOM 1200 N N . VAL A 1 154 ? 25.845 -2.654 -27.954 1.00 75.25 154 VAL A N 1
ATOM 1201 C CA . VAL A 1 154 ? 26.275 -2.897 -29.340 1.00 75.25 154 VAL A CA 1
ATOM 1202 C C . VAL A 1 154 ? 27.672 -2.327 -29.585 1.00 75.25 154 VAL A C 1
ATOM 1204 O O . VAL A 1 154 ? 28.510 -3.019 -30.154 1.00 75.25 154 VAL A O 1
ATOM 1207 N N . ALA A 1 155 ? 27.965 -1.115 -29.107 1.00 75.50 155 ALA A N 1
ATOM 1208 C CA . ALA A 1 155 ? 29.293 -0.517 -29.224 1.00 75.50 155 ALA A CA 1
ATOM 1209 C C . ALA A 1 155 ? 30.369 -1.353 -28.513 1.00 75.50 155 ALA A C 1
ATOM 1211 O O . ALA A 1 155 ? 31.441 -1.559 -29.074 1.00 75.50 155 ALA A O 1
ATOM 1212 N N . ILE A 1 156 ? 30.079 -1.889 -27.320 1.00 73.44 156 ILE A N 1
ATOM 1213 C CA . ILE A 1 156 ? 30.998 -2.775 -26.589 1.00 73.44 156 ILE A CA 1
ATOM 1214 C C . ILE A 1 156 ? 31.225 -4.081 -27.358 1.00 73.44 156 ILE A C 1
ATOM 1216 O O . ILE A 1 156 ? 32.367 -4.524 -27.463 1.00 73.44 156 ILE A O 1
ATOM 1220 N N . ILE A 1 157 ? 30.178 -4.683 -27.930 1.00 71.56 157 ILE A N 1
ATOM 1221 C CA . ILE A 1 157 ? 30.291 -5.915 -28.729 1.00 71.56 157 ILE A CA 1
ATOM 1222 C C . ILE A 1 157 ? 31.128 -5.667 -29.989 1.00 71.56 157 ILE A C 1
ATOM 1224 O O . ILE A 1 157 ? 32.078 -6.405 -30.240 1.00 71.56 157 ILE A O 1
ATOM 1228 N N . VAL A 1 158 ? 30.827 -4.608 -30.745 1.00 72.75 158 VAL A N 1
ATOM 1229 C CA . VAL A 1 158 ? 31.553 -4.246 -31.975 1.00 72.75 158 VAL A CA 1
ATOM 1230 C C . VAL A 1 158 ? 33.016 -3.922 -31.674 1.00 72.75 158 VAL A C 1
ATOM 1232 O O . VAL A 1 158 ? 33.906 -4.413 -32.364 1.00 72.75 158 VAL A O 1
ATOM 1235 N N . LEU A 1 159 ? 33.287 -3.162 -30.609 1.00 67.75 159 LEU A N 1
ATOM 1236 C CA . LEU A 1 159 ? 34.649 -2.856 -30.172 1.00 67.75 159 LEU A CA 1
ATOM 1237 C C . LEU A 1 159 ? 35.406 -4.119 -29.734 1.00 67.75 159 LEU A C 1
ATOM 1239 O O . LEU A 1 159 ? 36.591 -4.256 -30.016 1.00 67.75 159 LEU A O 1
ATOM 1243 N N . SER A 1 160 ? 34.724 -5.071 -29.097 1.00 61.25 160 SER A N 1
ATOM 1244 C CA . SER A 1 160 ? 35.329 -6.341 -28.674 1.00 61.25 160 SER A CA 1
ATOM 1245 C C . SER A 1 160 ? 35.642 -7.262 -29.854 1.00 61.25 160 SER A C 1
ATOM 1247 O O . SER A 1 160 ? 36.664 -7.943 -29.827 1.00 61.25 160 SER A O 1
ATOM 1249 N N . MET A 1 161 ? 34.806 -7.244 -30.898 1.00 67.56 161 MET A N 1
ATOM 1250 C CA . MET A 1 161 ? 35.067 -7.951 -32.157 1.00 67.56 161 MET A CA 1
ATOM 1251 C C . MET A 1 161 ? 36.216 -7.315 -32.948 1.00 67.56 161 MET A C 1
ATOM 1253 O O . MET A 1 161 ? 37.045 -8.032 -33.489 1.00 67.56 161 MET A O 1
ATOM 1257 N N . LEU A 1 162 ? 36.316 -5.982 -32.974 1.00 65.56 162 LEU A N 1
ATOM 1258 C CA . LEU A 1 162 ? 37.409 -5.264 -33.649 1.00 65.56 162 LEU A CA 1
ATOM 1259 C C . LEU A 1 162 ? 38.777 -5.461 -32.984 1.00 65.56 162 LEU A C 1
ATOM 1261 O O . LEU A 1 162 ? 39.801 -5.292 -33.641 1.00 65.56 162 LEU A O 1
ATOM 1265 N N . MET A 1 163 ? 38.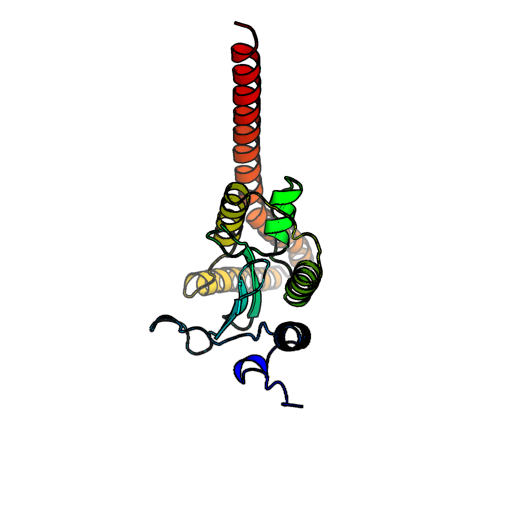811 -5.770 -31.686 1.00 65.31 163 MET A N 1
ATOM 1266 C CA . MET A 1 163 ? 40.063 -5.901 -30.938 1.00 65.31 163 MET A CA 1
ATOM 1267 C C . MET A 1 163 ? 40.581 -7.339 -30.797 1.00 65.31 163 MET A C 1
ATOM 1269 O O . MET A 1 163 ? 41.632 -7.506 -30.179 1.00 65.31 163 MET A O 1
ATOM 1273 N N . ASP A 1 164 ? 39.875 -8.354 -31.324 1.00 58.19 164 ASP A N 1
ATOM 1274 C CA . ASP A 1 164 ? 40.250 -9.786 -31.286 1.00 58.19 164 ASP A CA 1
ATOM 1275 C C . ASP A 1 164 ? 40.780 -10.262 -29.915 1.00 58.19 164 ASP A C 1
ATOM 1277 O O . ASP A 1 164 ? 41.680 -11.097 -29.791 1.00 58.19 164 ASP A O 1
ATOM 1281 N N . LYS A 1 165 ? 40.240 -9.693 -28.831 1.00 54.41 165 LYS A N 1
ATOM 1282 C CA . LYS A 1 165 ? 40.683 -9.963 -27.460 1.00 54.41 165 LYS A CA 1
ATOM 1283 C C . LYS A 1 165 ? 39.476 -10.234 -26.563 1.00 54.41 165 LYS A C 1
ATOM 1285 O O . LYS A 1 165 ? 38.826 -9.284 -26.117 1.00 54.41 165 LYS A O 1
ATOM 1290 N N . PRO A 1 166 ? 39.204 -11.505 -26.203 1.00 55.25 166 PRO A N 1
ATOM 1291 C CA . PRO A 1 166 ? 38.116 -11.854 -25.282 1.00 55.25 166 PRO A CA 1
ATOM 1292 C C . PRO A 1 166 ? 38.303 -11.251 -23.876 1.00 55.25 166 PRO A C 1
ATOM 1294 O O . PRO A 1 166 ? 37.357 -11.164 -23.096 1.00 55.25 166 PRO A O 1
ATOM 1297 N N . THR A 1 167 ? 39.507 -10.772 -23.554 1.00 54.28 167 THR A N 1
ATOM 1298 C CA . THR A 1 167 ? 39.835 -10.102 -22.290 1.00 54.28 167 THR A CA 1
ATOM 1299 C C . THR A 1 167 ? 39.251 -8.692 -22.157 1.00 54.28 167 THR A C 1
ATOM 1301 O O . THR A 1 167 ? 39.134 -8.204 -21.035 1.00 54.28 167 THR A O 1
ATOM 1304 N N . PHE A 1 168 ? 38.832 -8.040 -23.250 1.00 53.84 168 PHE A N 1
ATOM 1305 C CA . PHE A 1 168 ? 38.254 -6.690 -23.192 1.00 53.84 168 PHE A CA 1
ATOM 1306 C C . PHE A 1 168 ? 36.799 -6.681 -22.689 1.00 53.84 168 PHE A C 1
ATOM 1308 O O . PHE A 1 168 ? 36.395 -5.789 -21.945 1.00 53.84 168 PHE A O 1
ATOM 1315 N N . LEU A 1 169 ? 36.022 -7.722 -23.007 1.00 53.06 169 LEU A N 1
ATOM 1316 C CA . LEU A 1 169 ? 34.687 -7.922 -22.427 1.00 53.06 169 LEU A CA 1
ATOM 1317 C C . LEU A 1 169 ? 34.771 -8.130 -20.911 1.00 53.06 169 LEU A C 1
ATOM 1319 O O . LEU A 1 169 ? 33.993 -7.538 -20.166 1.00 53.06 169 LEU A O 1
ATOM 1323 N N . ALA A 1 170 ? 35.756 -8.903 -20.444 1.00 55.66 170 ALA A N 1
ATOM 1324 C CA . ALA A 1 170 ? 35.963 -9.165 -19.021 1.00 55.66 170 ALA A CA 1
ATOM 1325 C C . ALA A 1 170 ? 36.344 -7.903 -18.218 1.00 55.66 170 ALA A C 1
ATOM 1327 O O . ALA A 1 170 ? 35.961 -7.787 -17.055 1.00 55.66 170 ALA A O 1
ATOM 1328 N N . SER A 1 171 ? 37.043 -6.934 -18.826 1.00 57.28 171 SER A N 1
ATOM 1329 C CA . SER A 1 171 ? 37.416 -5.670 -18.169 1.00 57.28 171 SER A CA 1
ATOM 1330 C C . SER A 1 171 ? 36.321 -4.594 -18.210 1.00 57.28 171 SER A C 1
ATOM 1332 O O . SER A 1 171 ? 36.323 -3.690 -17.376 1.00 57.28 171 SER A O 1
ATOM 1334 N N . MET A 1 172 ? 35.354 -4.697 -19.128 1.00 55.25 172 MET A N 1
ATOM 1335 C CA . MET A 1 172 ? 34.226 -3.760 -19.254 1.00 55.25 172 MET A CA 1
ATOM 1336 C C . MET A 1 172 ? 33.029 -4.107 -18.349 1.00 55.25 172 MET A C 1
ATOM 1338 O O . MET A 1 172 ? 32.265 -3.214 -17.977 1.00 55.25 172 MET A O 1
ATOM 1342 N N . VAL A 1 173 ? 32.879 -5.372 -17.933 1.00 57.44 173 VAL A N 1
ATOM 1343 C CA . VAL A 1 173 ? 31.855 -5.814 -16.959 1.00 57.44 173 VAL A CA 1
ATOM 1344 C C . VAL A 1 173 ? 31.880 -5.000 -15.649 1.00 57.44 173 VAL A C 1
ATOM 1346 O O . VAL A 1 173 ? 30.820 -4.509 -15.250 1.00 57.44 173 VAL A O 1
ATOM 1349 N N . PRO A 1 174 ? 33.032 -4.769 -14.985 1.00 55.28 174 PRO A N 1
ATOM 1350 C CA . PRO A 1 174 ? 33.065 -3.937 -13.780 1.00 55.28 174 PRO A CA 1
ATOM 1351 C C . PRO A 1 174 ? 32.692 -2.470 -14.037 1.00 55.28 174 PRO A C 1
ATOM 1353 O O . PRO A 1 174 ? 32.138 -1.819 -13.150 1.00 55.28 174 PRO A O 1
ATOM 1356 N N . LEU A 1 175 ? 32.926 -1.946 -15.245 1.00 54.75 175 LEU A N 1
ATOM 1357 C CA . LEU A 1 175 ? 32.557 -0.577 -15.615 1.00 54.75 175 LEU A CA 1
ATOM 1358 C C . LEU A 1 175 ? 31.034 -0.430 -15.785 1.00 54.75 175 LEU A C 1
ATOM 1360 O O . LEU A 1 175 ? 30.442 0.513 -15.264 1.00 54.75 175 LEU A O 1
ATOM 1364 N N . LEU A 1 176 ? 30.382 -1.409 -16.425 1.00 55.38 176 LEU A N 1
ATOM 1365 C CA . LEU A 1 176 ? 28.919 -1.481 -16.538 1.00 55.38 176 LEU A CA 1
ATOM 1366 C C . LEU A 1 176 ? 28.243 -1.645 -15.167 1.00 55.38 176 LEU A C 1
ATOM 1368 O O . LEU A 1 176 ? 27.248 -0.974 -14.885 1.00 55.38 176 LEU A O 1
ATOM 1372 N N . MET A 1 177 ? 28.823 -2.463 -14.282 1.00 53.22 177 MET A N 1
ATOM 1373 C CA . MET A 1 177 ? 28.369 -2.586 -12.891 1.00 53.22 177 MET A CA 1
ATOM 1374 C C . MET A 1 177 ? 28.566 -1.281 -12.107 1.00 53.22 177 MET A C 1
ATOM 1376 O O . MET A 1 177 ? 27.696 -0.897 -11.329 1.00 53.22 177 MET A O 1
ATOM 1380 N N . SER A 1 178 ? 29.656 -0.547 -12.346 1.00 52.28 178 SER A N 1
ATOM 1381 C CA . SER A 1 178 ? 29.922 0.737 -11.679 1.00 52.28 178 SER A CA 1
ATOM 1382 C C . SER A 1 178 ? 28.967 1.845 -12.124 1.00 52.28 178 SER A C 1
ATOM 1384 O O . SER A 1 178 ? 28.599 2.683 -11.309 1.00 52.28 178 SER A O 1
ATOM 1386 N N . VAL A 1 179 ? 28.504 1.839 -13.378 1.00 53.62 179 VAL A N 1
ATOM 1387 C CA . VAL A 1 179 ? 27.445 2.751 -13.846 1.00 53.62 179 VAL A CA 1
ATOM 1388 C C . VAL A 1 179 ? 26.098 2.388 -13.210 1.00 53.62 179 VAL A C 1
ATOM 1390 O O . VAL A 1 179 ? 25.383 3.282 -12.761 1.00 53.62 179 VAL A O 1
ATOM 1393 N N . ALA A 1 180 ? 25.775 1.097 -13.074 1.00 52.38 180 ALA A N 1
ATOM 1394 C CA . ALA A 1 180 ? 24.572 0.652 -12.364 1.00 52.38 180 ALA A CA 1
ATOM 1395 C C . ALA A 1 180 ? 24.584 1.061 -10.873 1.00 52.38 180 ALA A C 1
ATOM 1397 O O . ALA A 1 180 ? 23.576 1.540 -10.353 1.00 52.38 180 ALA A O 1
ATOM 1398 N N . VAL A 1 181 ? 25.738 0.954 -10.203 1.00 52.44 181 VAL A N 1
ATOM 1399 C CA . VAL A 1 181 ? 25.938 1.410 -8.813 1.00 52.44 181 VAL A CA 1
ATOM 1400 C C . VAL A 1 181 ? 25.976 2.944 -8.718 1.00 52.44 181 VAL A C 1
ATOM 1402 O O . VAL A 1 181 ? 25.406 3.533 -7.800 1.00 52.44 181 VAL A O 1
ATOM 1405 N N . GLY A 1 182 ? 26.592 3.617 -9.688 1.00 44.44 182 GLY A N 1
ATOM 1406 C CA . GLY A 1 182 ? 26.717 5.073 -9.757 1.00 44.44 182 GLY A CA 1
ATOM 1407 C C . GLY A 1 182 ? 25.384 5.786 -9.981 1.00 44.44 182 GLY A C 1
ATOM 1408 O O . GLY A 1 182 ? 25.183 6.864 -9.437 1.00 44.44 182 GLY A O 1
ATOM 1409 N N . VAL A 1 183 ? 24.435 5.168 -10.692 1.00 50.78 183 VAL A N 1
ATOM 1410 C CA . VAL A 1 183 ? 23.049 5.661 -10.809 1.00 50.78 183 VAL A CA 1
ATOM 1411 C C . VAL A 1 183 ? 22.272 5.502 -9.490 1.00 50.78 183 VAL A C 1
ATOM 1413 O O . VAL A 1 183 ? 21.375 6.298 -9.214 1.00 50.78 183 VAL A O 1
ATOM 1416 N N . ALA A 1 184 ? 22.648 4.552 -8.627 1.00 48.72 184 ALA A N 1
ATOM 1417 C CA . ALA A 1 184 ? 22.068 4.403 -7.288 1.00 48.72 184 ALA A CA 1
ATOM 1418 C C . ALA A 1 184 ? 22.644 5.404 -6.257 1.00 48.72 184 ALA A C 1
ATOM 1420 O O . ALA A 1 184 ? 21.962 5.779 -5.301 1.00 48.72 184 ALA A O 1
ATOM 1421 N N . MET A 1 185 ? 23.878 5.884 -6.448 1.00 41.38 185 MET A N 1
ATOM 1422 C CA . MET A 1 185 ? 24.583 6.761 -5.500 1.00 41.38 185 MET A CA 1
ATOM 1423 C C . MET A 1 185 ? 24.069 8.211 -5.335 1.00 41.38 185 MET A C 1
ATOM 1425 O O . MET A 1 185 ? 24.110 8.700 -4.205 1.00 41.38 185 MET A O 1
ATOM 1429 N N . PRO A 1 186 ? 23.548 8.941 -6.344 1.00 43.81 186 PRO A N 1
ATOM 1430 C CA . PRO A 1 186 ? 23.065 10.308 -6.123 1.00 43.81 186 PRO A CA 1
ATOM 1431 C C . PRO A 1 186 ? 21.848 10.384 -5.181 1.00 43.81 186 PRO A C 1
ATOM 1433 O O . PRO A 1 186 ? 21.546 11.460 -4.663 1.00 43.81 186 PRO A O 1
ATOM 1436 N N . TYR A 1 187 ? 21.184 9.258 -4.887 1.00 45.75 187 TYR A N 1
ATOM 1437 C CA . TYR A 1 187 ? 20.105 9.193 -3.897 1.00 45.75 187 TYR A CA 1
ATOM 1438 C C . TYR A 1 187 ? 20.601 9.145 -2.444 1.00 45.75 187 TYR A C 1
ATOM 1440 O O . TYR A 1 187 ? 19.942 9.706 -1.568 1.00 45.75 187 TYR A O 1
ATOM 1448 N N . SER A 1 188 ? 21.771 8.559 -2.162 1.00 44.69 188 SER A N 1
ATOM 1449 C CA . SER A 1 188 ? 22.290 8.465 -0.787 1.00 44.69 188 SER A CA 1
ATOM 1450 C C . SER A 1 188 ? 22.827 9.808 -0.272 1.00 44.69 188 SER A C 1
ATOM 1452 O O . SER A 1 188 ? 22.699 10.118 0.915 1.00 44.69 188 SER A O 1
ATOM 1454 N N . HIS A 1 189 ? 23.357 10.660 -1.157 1.00 44.22 189 HIS A N 1
ATOM 1455 C CA . HIS A 1 189 ? 23.934 11.949 -0.764 1.00 44.22 189 HIS A CA 1
ATOM 1456 C C . HIS A 1 189 ? 22.867 12.971 -0.329 1.00 44.22 189 HIS A C 1
ATOM 1458 O O . HIS A 1 189 ? 23.031 13.640 0.695 1.00 44.22 189 HIS A O 1
ATOM 1464 N N . ARG A 1 190 ? 21.720 13.033 -1.028 1.00 50.66 190 ARG A N 1
ATOM 1465 C CA . ARG A 1 190 ? 20.554 13.832 -0.590 1.00 50.66 190 ARG A CA 1
ATOM 1466 C C . ARG A 1 190 ? 19.972 13.304 0.727 1.00 50.66 190 ARG A C 1
ATOM 1468 O O . ARG A 1 190 ? 19.563 14.087 1.582 1.00 50.66 190 ARG A O 1
ATOM 1475 N N . PHE A 1 191 ? 20.017 11.984 0.920 1.00 48.50 191 PHE A N 1
ATOM 1476 C CA . PHE A 1 191 ? 19.583 11.302 2.140 1.00 48.50 191 PHE A CA 1
ATOM 1477 C C . PHE A 1 191 ? 20.382 11.730 3.375 1.00 48.50 191 PHE A C 1
ATOM 1479 O O . PHE A 1 191 ? 19.811 11.998 4.432 1.00 48.50 191 PHE A O 1
ATOM 1486 N N . HIS A 1 192 ? 21.710 11.834 3.256 1.00 49.72 192 HIS A N 1
ATOM 1487 C CA . HIS A 1 192 ? 22.568 12.255 4.365 1.00 49.72 192 HIS A CA 1
ATOM 1488 C C . HIS A 1 192 ? 22.384 13.729 4.742 1.00 49.72 192 HIS A C 1
ATOM 1490 O O . HIS A 1 192 ? 22.482 14.061 5.927 1.00 49.72 192 HIS A O 1
ATOM 1496 N N . GLN A 1 193 ? 22.080 14.593 3.772 1.00 54.44 193 GLN A N 1
ATOM 1497 C CA . GLN A 1 193 ? 21.867 16.022 4.005 1.00 54.44 193 GLN A CA 1
ATOM 1498 C C . GLN A 1 193 ? 20.577 16.271 4.804 1.00 54.44 193 GLN A C 1
ATOM 1500 O O . GLN A 1 193 ? 20.631 16.865 5.881 1.00 54.44 193 GLN A O 1
ATOM 1505 N N . VAL A 1 194 ? 19.457 15.662 4.392 1.00 56.81 194 VAL A N 1
ATOM 1506 C CA . VAL A 1 194 ? 18.170 15.747 5.113 1.00 56.81 194 VAL A CA 1
ATOM 1507 C C . VAL A 1 194 ? 18.263 15.128 6.518 1.00 56.81 194 VAL A C 1
ATOM 1509 O O . VAL A 1 194 ? 17.662 15.622 7.475 1.00 56.81 194 VAL A O 1
ATOM 1512 N N . ARG A 1 195 ? 19.072 14.071 6.700 1.00 58.38 195 ARG A N 1
ATOM 1513 C CA . ARG A 1 195 ? 19.313 13.448 8.018 1.00 58.38 195 ARG A CA 1
ATOM 1514 C C . ARG A 1 195 ? 20.079 14.366 8.975 1.00 58.38 195 ARG A C 1
ATOM 1516 O O . ARG A 1 195 ? 19.810 14.335 10.177 1.00 58.38 195 ARG A O 1
ATOM 1523 N N . ARG A 1 196 ? 21.035 15.157 8.468 1.00 59.38 196 ARG A N 1
ATOM 1524 C CA . ARG A 1 196 ? 21.774 16.149 9.270 1.00 59.38 196 ARG A CA 1
ATOM 1525 C C . ARG A 1 196 ? 20.860 17.296 9.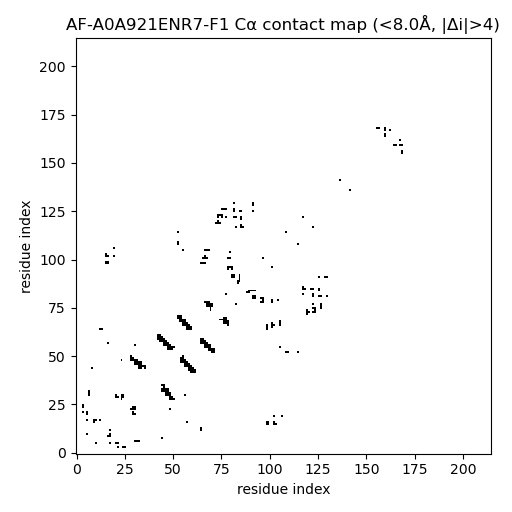686 1.00 59.38 196 ARG A C 1
ATOM 1527 O O . ARG A 1 196 ? 20.844 17.640 10.863 1.00 59.38 196 ARG A O 1
ATOM 1534 N N . GLU A 1 197 ? 20.038 17.789 8.769 1.00 62.62 197 GLU A N 1
ATOM 1535 C CA . GLU A 1 197 ? 19.083 18.869 9.037 1.00 62.62 197 GLU A CA 1
ATOM 1536 C C . GLU A 1 197 ? 18.020 18.458 10.068 1.00 62.62 197 GLU A C 1
ATOM 1538 O O . GLU A 1 197 ? 17.797 19.174 11.041 1.00 62.62 197 GLU A O 1
ATOM 1543 N N . ARG A 1 198 ? 17.447 17.250 9.964 1.00 59.66 198 ARG A N 1
ATOM 1544 C CA . ARG A 1 198 ? 16.451 16.754 10.938 1.00 59.66 198 ARG A CA 1
ATOM 1545 C C . ARG A 1 198 ? 17.030 16.450 12.324 1.00 59.66 198 ARG A C 1
ATOM 1547 O O . ARG A 1 198 ? 16.315 16.554 13.320 1.00 59.66 198 ARG A O 1
ATOM 1554 N N . ARG A 1 199 ? 18.305 16.049 12.416 1.00 63.47 199 ARG A N 1
ATOM 1555 C CA . ARG A 1 199 ? 18.997 15.890 13.712 1.00 63.47 199 ARG A CA 1
ATOM 1556 C C . ARG A 1 199 ? 19.342 17.242 14.334 1.00 63.47 199 ARG A C 1
ATOM 1558 O O . ARG A 1 199 ? 19.266 17.363 15.552 1.00 63.47 199 ARG A O 1
ATOM 1565 N N . ALA A 1 200 ? 19.700 18.233 13.519 1.00 61.75 200 ALA A N 1
ATOM 1566 C CA . ALA A 1 200 ? 19.923 19.599 13.982 1.00 61.75 200 ALA A CA 1
ATOM 1567 C C . ALA A 1 200 ? 18.619 20.230 14.499 1.00 61.75 200 ALA A C 1
ATOM 1569 O O . ALA A 1 200 ? 18.609 20.756 15.608 1.00 61.75 200 ALA A O 1
ATOM 1570 N N . ALA A 1 201 ? 17.508 20.070 13.771 1.00 58.81 201 ALA A N 1
ATOM 1571 C CA . ALA A 1 201 ? 16.192 20.562 14.183 1.00 58.81 201 ALA A CA 1
ATOM 1572 C C . ALA A 1 201 ? 15.735 19.974 15.532 1.00 58.81 201 ALA A C 1
ATOM 1574 O O . ALA A 1 201 ? 15.396 20.723 16.442 1.00 58.81 201 ALA A O 1
ATOM 1575 N N . ARG A 1 202 ? 15.849 18.650 15.725 1.00 63.88 202 ARG A N 1
ATOM 1576 C CA . ARG A 1 202 ? 15.484 18.004 17.003 1.00 63.88 202 ARG A CA 1
ATOM 1577 C C . ARG A 1 202 ? 16.365 18.415 18.187 1.00 63.88 202 ARG A C 1
ATOM 1579 O O . ARG A 1 202 ? 15.889 18.451 19.317 1.00 63.88 202 ARG A O 1
ATOM 1586 N N . ARG A 1 203 ? 17.647 18.729 17.958 1.00 63.03 203 ARG A N 1
ATOM 1587 C CA . ARG A 1 203 ? 18.518 19.272 19.019 1.00 63.03 203 ARG A CA 1
ATOM 1588 C C . ARG A 1 203 ? 18.115 20.690 19.414 1.00 63.03 203 ARG A C 1
ATOM 1590 O O . ARG A 1 203 ? 18.196 21.019 20.591 1.00 63.03 203 ARG A O 1
ATOM 1597 N N . LEU A 1 204 ? 17.675 21.504 18.456 1.00 59.72 204 LEU A N 1
ATOM 1598 C CA . LEU A 1 204 ? 17.193 22.860 18.724 1.00 59.72 204 LEU A CA 1
ATOM 1599 C C . LEU A 1 204 ? 15.864 22.841 19.491 1.00 59.72 204 LEU A C 1
ATOM 1601 O O . LEU A 1 204 ? 15.735 23.556 20.479 1.00 59.72 204 LEU A O 1
ATOM 1605 N N . GLU A 1 205 ? 14.926 21.966 19.123 1.00 58.69 205 GLU A N 1
ATOM 1606 C CA . GLU A 1 205 ? 13.673 21.772 19.873 1.00 58.69 205 GLU A CA 1
ATOM 1607 C C . GLU A 1 205 ? 13.927 21.264 21.300 1.00 58.69 205 GLU A C 1
ATOM 1609 O O . GLU A 1 205 ? 13.381 21.808 22.257 1.00 58.69 205 GLU A O 1
ATOM 1614 N N . SER A 1 206 ? 14.828 20.290 21.472 1.00 60.56 206 SER A N 1
ATOM 1615 C CA . SER A 1 206 ? 15.223 19.798 22.799 1.00 60.56 206 SER A CA 1
ATOM 1616 C C . SER A 1 206 ? 15.928 20.864 23.643 1.00 60.56 206 SER A C 1
ATOM 1618 O O . SER A 1 206 ? 15.770 20.868 24.859 1.00 60.56 206 SER A O 1
ATOM 1620 N N . SER A 1 207 ? 16.703 21.762 23.029 1.00 58.97 207 SER A N 1
ATOM 1621 C CA . SER A 1 207 ? 17.391 22.844 23.742 1.00 58.97 207 SER A CA 1
ATOM 1622 C C . SER A 1 207 ? 16.450 23.986 24.135 1.00 58.97 207 SER A C 1
ATOM 1624 O O . SER A 1 207 ? 16.696 24.636 25.149 1.00 58.97 207 SER A O 1
ATOM 1626 N N . ASN A 1 208 ? 15.397 24.243 23.356 1.00 57.31 208 ASN A N 1
ATOM 1627 C CA . ASN A 1 208 ? 14.398 25.263 23.677 1.00 57.31 208 ASN A CA 1
ATOM 1628 C C . ASN A 1 208 ? 13.389 24.764 24.721 1.00 57.31 208 ASN A C 1
ATOM 1630 O O . ASN A 1 208 ? 13.084 25.502 25.651 1.00 57.31 208 ASN A O 1
ATOM 16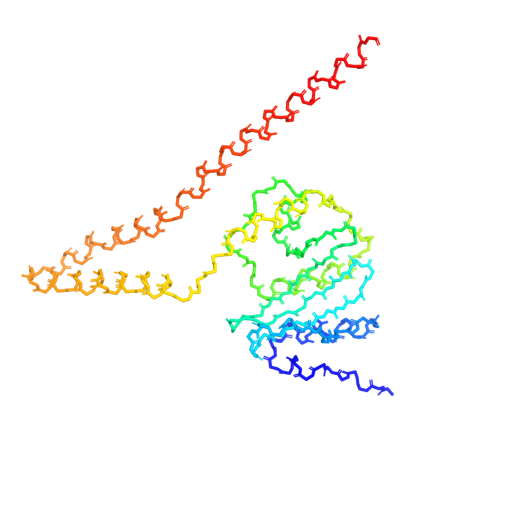34 N N . GLY A 1 209 ? 12.973 23.493 24.658 1.00 52.56 209 GLY A N 1
ATOM 1635 C CA . GLY A 1 209 ? 12.092 22.896 25.672 1.00 52.56 209 GLY A CA 1
ATOM 1636 C C . GLY A 1 209 ? 12.721 22.804 27.070 1.00 52.56 209 GLY A C 1
ATOM 1637 O O . GLY A 1 209 ? 12.020 22.896 28.070 1.00 52.56 209 GLY A O 1
ATOM 1638 N N . VAL A 1 210 ? 14.052 22.695 27.164 1.00 52.59 210 VAL A N 1
ATOM 1639 C CA . VAL A 1 210 ? 14.776 22.735 28.452 1.00 52.59 210 VAL A CA 1
ATOM 1640 C C . VAL A 1 210 ? 14.870 24.159 29.018 1.00 52.59 210 VAL A C 1
ATOM 1642 O O . VAL A 1 210 ? 14.991 24.327 30.228 1.00 52.59 210 VAL A O 1
ATOM 1645 N N . ARG A 1 211 ? 14.783 25.195 28.174 1.00 52.75 211 ARG A N 1
ATOM 1646 C CA . ARG A 1 211 ? 14.855 26.598 28.611 1.00 52.75 211 ARG A CA 1
ATOM 1647 C C . ARG A 1 211 ? 13.528 27.122 29.160 1.00 52.75 211 ARG A C 1
ATOM 1649 O O . ARG A 1 211 ? 13.553 27.950 30.060 1.00 52.75 211 ARG A O 1
ATOM 1656 N N . GLU A 1 212 ? 12.399 26.620 28.665 1.00 48.47 212 GLU A N 1
ATOM 1657 C CA . GLU A 1 212 ? 11.066 27.025 29.142 1.00 48.47 212 GLU A CA 1
ATOM 1658 C C . GLU A 1 212 ? 10.639 26.341 30.451 1.00 48.47 212 GLU A C 1
ATOM 1660 O O . GLU A 1 212 ? 9.743 26.827 31.128 1.00 48.47 212 GLU A O 1
ATOM 1665 N N . LEU A 1 213 ? 11.306 25.255 30.856 1.00 52.03 213 LEU A N 1
ATOM 1666 C CA . LEU A 1 213 ? 11.069 24.581 32.143 1.00 52.03 213 LEU A CA 1
ATOM 1667 C C . LEU A 1 213 ? 11.955 25.107 33.289 1.00 52.03 213 LEU A C 1
ATOM 1669 O O . LEU A 1 213 ? 11.891 24.587 34.401 1.00 52.03 213 LEU A O 1
ATOM 1673 N N . GLY A 1 214 ? 12.807 26.098 33.013 1.00 49.41 214 GLY A N 1
ATOM 1674 C CA . GLY A 1 214 ? 13.784 26.646 33.958 1.00 49.41 214 GLY A CA 1
ATOM 1675 C C . GLY A 1 214 ? 13.635 28.139 34.254 1.00 49.41 214 GLY A C 1
ATOM 1676 O O . GLY A 1 214 ? 14.587 28.720 34.774 1.00 49.41 214 GLY A O 1
ATOM 1677 N N . SER A 1 215 ? 12.499 28.760 33.911 1.00 44.41 215 SER A N 1
ATOM 1678 C CA . SER A 1 215 ? 12.189 30.158 34.247 1.00 44.41 215 SER A CA 1
ATOM 1679 C C . SER A 1 215 ? 10.886 30.296 35.015 1.00 44.41 215 SER A C 1
ATOM 1681 O O . SER A 1 215 ? 9.992 29.444 34.834 1.00 44.41 215 SER A O 1
#

Mean predicted aligned error: 14.91 Å

Sequence (215 aa):
MDELTLPAEIERAPKSVKRLAHALATRGWPLKPQPLPKKAPREQRVLWAETPIGHIRVWYSHMMWGADLLPIGARDWVDEGVWEACHSGTPLPWPKPPIDEQVAWLEKMVASRPIPSVDAVCLAGFAAERNSQSIPLRGRRLAALLAIVGVSIVAIIVLSMLMDKPTFLASMVPLLMSVAVGVAMPYSHRFHQVRRERRAARRLESSNGVRELGS

pLDDT: mean 76.26, std 17.21, range [39.62, 96.88]

Nearest PDB structures (foldseek):
  8dfv-assembly1_K  TM=3.411E-01  e=5.689E+00  Drosophila melanogaster

Foldseek 3Di:
DDDLDAPPLCPPPPPLSVVLQVVCVVVVFHWAWDDDPPPDPPNKTWTWTQAPQAIWIWIDDPNAIAIWGQGVPADATDFPQLVCCQVVVNDRDPDGDHRNRRSVVVVCQRVDPPRDDTDNVSSVVSRVVNVVPPPPCDPPNVVVVVVVVVVVVVVQVVVCVVVVDPVSVVVCVVVVVVVVVVVVPVVVVVVVVVVVVVVVVVVVVVVVVVVVVPD

Radius of gyration: 23.46 Å; Cα contacts (8 Å, |Δi|>4): 199; chains: 1; bounding box: 66×49×68 Å